Protein AF-A0A4S8LYM1-F1 (afdb_monomer_lite)

Secondary structure (DSSP, 8-state):
----------TTTT--PPPHHHHHHHHHTS-GGGGTGGGTSTTTS-GGGTT-HHHHHHHHHHHHHHHHHHHHHHTTS--SSHHHHHHHHHHHHHHHHHHHHHHHHHHHHHHHS---HHHHHHHHH--EESSTT-S-EE-HHHHHT-TTTS-HHHHT-HHHHHHHHHHHHH---------S-HHHHHHHHHT-HHHHHHHHHHHHHHHHHHHHHHHHS-----GGG---GGG--HHHHHHHHHHHHHHTSSP-GGGHHHHHHHHHHHTTTTS---TTSHHHHHHHHHHHHHHHHHHHHHHS---GGGGGGGTTHHHHHHHHHHIIIIIHHHHHHHHTT--HHHHHHHHHHHIIIIIHHHHHHHHHHTS---

Organism: Dendrothele bispora (strain CBS 962.96) (NCBI:txid1314807)

Foldseek 3Di:
DDDDPPPPPPPDPPLPFDALQVLLVVVVPDDPVCLVVVVVDCSLVPPSCVVPLLSSLLSNLQSLLVNLVVLVVVLPDDDPDPVVNVVSVVVSVSSNVSSQVVNVVSVVVSVVDDDDLVSLLSSAPPWGHNDDVDPDTDTSVVQLLDPSRHDPVVNPDVSVVVSLVCCQQANDPDPCPPDPCPVVSVVVRCLRNNNLVVLVVVLVVLLLVLLVVCLVCPPPDDPDDPPDLVPQDPSNVVNLVSLVLLCPADDDPLNVLSVLLNVLQVVQPPDGDDPVDVSSVSSVVSSVSNVVCVVVVVPDDPNSNVSVCSVPVSSVSVVVCCCVVQVVVVVVCVVVVPDPVVSVVVVVVCCCVSVVVVVVVSVVVPPPPD

Structure (mmCIF, N/CA/C/O backbone):
data_AF-A0A4S8LYM1-F1
#
_entry.id   AF-A0A4S8LYM1-F1
#
loop_
_atom_site.group_PDB
_atom_site.id
_atom_site.type_symbol
_atom_site.label_atom_id
_atom_site.label_alt_id
_atom_site.label_comp_id
_atom_site.label_asym_id
_atom_site.label_entity_id
_atom_site.label_seq_id
_atom_site.pdbx_PDB_ins_code
_atom_site.Cartn_x
_atom_site.Cartn_y
_atom_site.Cartn_z
_atom_site.occupancy
_atom_site.B_iso_or_equiv
_atom_site.auth_seq_id
_atom_site.auth_comp_id
_atom_site.auth_asym_id
_atom_site.auth_atom_id
_atom_site.pdbx_PDB_model_num
ATOM 1 N N . MET A 1 1 ? -49.581 7.035 -21.527 1.00 41.62 1 MET A N 1
ATOM 2 C CA . MET A 1 1 ? -48.191 7.151 -22.010 1.00 41.62 1 MET A CA 1
ATOM 3 C C . MET A 1 1 ? -47.425 7.784 -20.868 1.00 41.62 1 MET A C 1
ATOM 5 O O . MET A 1 1 ? -47.473 8.993 -20.720 1.00 41.62 1 MET A O 1
ATOM 9 N N . GLU A 1 2 ? -46.895 6.949 -19.978 1.00 43.22 2 GLU A N 1
ATOM 10 C CA . GLU A 1 2 ? -46.060 7.376 -18.852 1.00 43.22 2 GLU A CA 1
ATOM 11 C C . GLU A 1 2 ? -44.616 7.437 -19.346 1.00 43.22 2 GLU A C 1
ATOM 13 O O . GLU A 1 2 ? -44.108 6.462 -19.905 1.00 43.22 2 GLU A O 1
ATOM 18 N N . GLU A 1 3 ? -43.988 8.600 -19.205 1.00 48.00 3 GLU A N 1
ATOM 19 C CA . GLU A 1 3 ? -42.564 8.771 -19.469 1.00 48.00 3 GLU A CA 1
ATOM 20 C C . GLU A 1 3 ? -41.764 7.996 -18.411 1.00 48.00 3 GLU A C 1
ATOM 22 O O . GLU A 1 3 ? -42.027 8.149 -17.216 1.00 48.00 3 GLU A O 1
ATOM 27 N N . PRO A 1 4 ? -40.788 7.161 -18.804 1.00 44.03 4 PRO A N 1
ATOM 28 C CA . PRO A 1 4 ? -39.858 6.589 -17.846 1.00 44.03 4 PRO A CA 1
ATOM 29 C C . PRO A 1 4 ? -38.986 7.725 -17.299 1.00 44.03 4 PRO A C 1
ATOM 31 O O . PRO A 1 4 ? -38.117 8.231 -18.008 1.00 44.03 4 PRO A O 1
ATOM 34 N N . SER A 1 5 ? -39.227 8.145 -16.054 1.00 43.69 5 SER A N 1
ATOM 35 C CA . SER A 1 5 ? -38.356 9.111 -15.393 1.00 43.69 5 SER A CA 1
ATOM 36 C C . SER A 1 5 ? -36.964 8.496 -15.245 1.00 43.69 5 SER A C 1
ATOM 38 O O . SER A 1 5 ? -36.773 7.439 -14.642 1.00 43.69 5 SER A O 1
ATOM 40 N N . GLU A 1 6 ? -35.962 9.169 -15.805 1.00 44.88 6 GLU A N 1
ATOM 41 C CA . GLU A 1 6 ? -34.545 8.889 -15.574 1.00 44.88 6 GLU A CA 1
ATOM 42 C C . GLU A 1 6 ? -34.115 9.301 -14.150 1.00 44.88 6 GLU A C 1
ATOM 44 O O . GLU A 1 6 ? -32.998 9.771 -13.939 1.00 44.88 6 GLU A O 1
ATOM 49 N N . GLU A 1 7 ? -34.952 9.061 -13.133 1.00 41.59 7 GLU A N 1
ATOM 50 C CA . GLU A 1 7 ? -34.505 8.952 -11.741 1.00 41.59 7 GLU A CA 1
ATOM 51 C C . GLU A 1 7 ? -33.795 7.605 -11.581 1.00 41.59 7 GLU A C 1
ATOM 53 O O . GLU A 1 7 ? -34.234 6.645 -10.949 1.00 41.59 7 GLU A O 1
ATOM 58 N N . THR A 1 8 ? -32.662 7.536 -12.270 1.00 40.97 8 THR A N 1
ATOM 59 C CA . THR A 1 8 ? -31.684 6.471 -12.193 1.00 40.97 8 THR A CA 1
ATOM 60 C C . THR A 1 8 ? -31.311 6.298 -10.730 1.00 40.97 8 THR A C 1
ATOM 62 O O . THR A 1 8 ? -30.873 7.245 -10.081 1.00 40.97 8 THR A O 1
ATOM 65 N N . ALA A 1 9 ? -31.491 5.078 -10.230 1.00 39.09 9 ALA A N 1
ATOM 66 C CA . ALA A 1 9 ? -31.222 4.653 -8.869 1.00 39.09 9 ALA A CA 1
ATOM 67 C C . ALA A 1 9 ? -29.795 5.009 -8.401 1.00 39.09 9 ALA A C 1
ATOM 69 O O . ALA A 1 9 ? -28.886 4.180 -8.427 1.00 39.09 9 ALA A O 1
ATOM 70 N N . LEU A 1 10 ? -29.608 6.231 -7.904 1.00 38.34 10 LEU A N 1
ATOM 71 C CA . LEU A 1 10 ? -28.528 6.604 -6.994 1.00 38.34 10 LEU A CA 1
ATOM 72 C C . LEU A 1 10 ? -28.898 6.090 -5.598 1.00 38.34 10 LEU A C 1
ATOM 74 O O . LEU A 1 10 ? -29.109 6.845 -4.652 1.00 38.34 10 LEU A O 1
ATOM 78 N N . LEU A 1 11 ? -29.035 4.770 -5.479 1.00 36.56 11 LEU A N 1
ATOM 79 C CA . LEU A 1 11 ? -29.161 4.116 -4.187 1.00 36.56 11 LEU A CA 1
ATOM 80 C C . LEU A 1 11 ? -27.853 4.344 -3.401 1.00 36.56 11 LEU A C 1
ATOM 82 O O . LEU A 1 11 ? -26.780 3.926 -3.830 1.00 36.56 11 LEU A O 1
ATOM 86 N N . ALA A 1 12 ? -27.996 4.985 -2.235 1.00 47.03 12 ALA A N 1
ATOM 87 C CA . ALA A 1 12 ? -27.088 4.982 -1.079 1.00 47.03 12 ALA A CA 1
ATOM 88 C C . ALA A 1 12 ? -25.867 5.935 -1.027 1.00 47.03 12 ALA A C 1
ATOM 90 O O . ALA A 1 12 ? -24.994 5.732 -0.187 1.00 47.03 12 ALA A O 1
ATOM 91 N N . SER A 1 13 ? -25.790 7.016 -1.815 1.00 48.59 13 SER A N 1
ATOM 92 C CA . SER A 1 13 ? -24.639 7.950 -1.748 1.00 48.59 13 SER A CA 1
ATOM 93 C C . SER A 1 13 ? -24.693 9.025 -0.648 1.00 48.59 13 SER A C 1
ATOM 95 O O . SER A 1 13 ? -23.724 9.764 -0.500 1.00 48.59 13 SER A O 1
ATOM 97 N N . ASN A 1 14 ? -25.778 9.121 0.129 1.00 55.56 14 ASN A N 1
ATOM 98 C CA . ASN A 1 14 ? -25.956 10.164 1.155 1.00 55.56 14 ASN A CA 1
ATOM 99 C C . ASN A 1 14 ? -26.053 9.631 2.593 1.00 55.56 14 ASN A C 1
ATOM 101 O O . ASN A 1 14 ? -26.500 10.355 3.479 1.00 55.56 14 ASN A O 1
ATOM 105 N N . ILE A 1 15 ? -25.630 8.391 2.862 1.00 65.19 15 ILE A N 1
ATOM 106 C CA . ILE A 1 15 ? -25.410 7.989 4.257 1.00 65.19 15 ILE A CA 1
ATOM 107 C C . ILE A 1 15 ? -24.131 8.700 4.699 1.00 65.19 15 ILE A C 1
ATOM 109 O O . ILE A 1 15 ? -23.034 8.336 4.267 1.00 65.19 15 ILE A O 1
ATOM 113 N N . SER A 1 16 ? -24.280 9.757 5.502 1.00 78.75 16 SER A N 1
ATOM 114 C CA . SER A 1 16 ? -23.170 10.443 6.161 1.00 78.75 16 SER A CA 1
ATOM 115 C C . SER A 1 16 ? -22.399 9.412 6.973 1.00 78.75 16 SER A C 1
ATOM 117 O O . SER A 1 16 ? -22.824 9.006 8.051 1.00 78.75 16 SER A O 1
ATOM 119 N N . SER A 1 17 ? -21.304 8.911 6.404 1.00 81.69 17 SER A N 1
ATOM 120 C CA . SER A 1 17 ? -20.483 7.915 7.078 1.00 81.69 17 SER A CA 1
ATOM 121 C C . SER A 1 17 ? -19.861 8.571 8.311 1.00 81.69 17 SER A C 1
ATOM 123 O O . SER A 1 17 ? -19.277 9.648 8.164 1.00 81.69 17 SER A O 1
ATOM 125 N N . PRO A 1 18 ? -19.975 7.955 9.498 1.00 91.19 18 PRO A N 1
ATOM 126 C CA . PRO A 1 18 ? -19.446 8.529 10.725 1.00 91.19 18 PRO A CA 1
ATOM 127 C C . PRO A 1 18 ? -17.929 8.717 10.616 1.00 91.19 18 PRO A C 1
ATOM 129 O O . PRO A 1 18 ? -17.226 7.901 10.008 1.00 91.19 18 PRO A O 1
ATOM 132 N N . THR A 1 19 ? -17.415 9.805 11.188 1.00 94.06 19 THR A N 1
ATOM 133 C CA . THR A 1 19 ? -15.984 10.115 11.151 1.00 94.06 19 THR A CA 1
ATOM 134 C C . THR A 1 19 ? -15.213 9.342 12.206 1.00 94.06 19 THR A C 1
ATOM 136 O O . THR A 1 19 ? -15.668 9.140 13.332 1.00 94.06 19 THR A O 1
ATOM 139 N N . ILE A 1 20 ? -14.019 8.880 11.833 1.00 95.19 20 ILE A N 1
ATOM 140 C CA . ILE A 1 20 ? -13.164 8.092 12.729 1.00 95.19 20 ILE A CA 1
ATOM 141 C C . ILE A 1 20 ? -12.590 8.984 13.837 1.00 95.19 20 ILE A C 1
ATOM 143 O O . ILE A 1 20 ? -12.515 8.559 14.986 1.00 95.19 20 ILE A O 1
ATOM 147 N N . SER A 1 21 ? -12.190 10.222 13.519 1.00 95.19 21 SER A N 1
ATOM 148 C CA . SER A 1 21 ? -11.543 11.126 14.479 1.00 95.19 21 SER A CA 1
ATOM 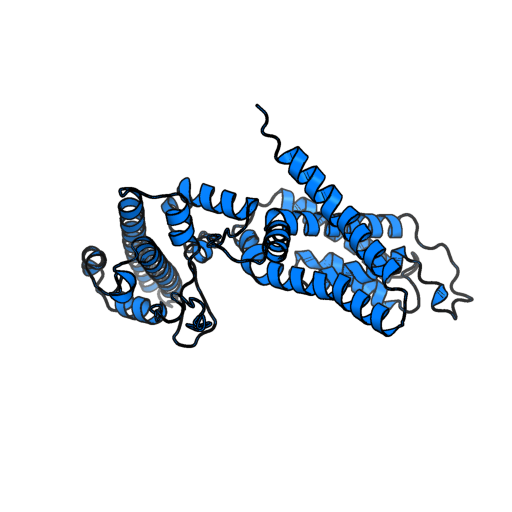149 C C . SER A 1 21 ? -12.425 11.432 15.690 1.00 95.19 21 SER A C 1
ATOM 151 O O . SER A 1 21 ? -11.933 11.374 16.816 1.00 95.19 21 SER A O 1
ATOM 153 N N . SER A 1 22 ? -13.720 11.682 15.474 1.00 94.75 22 SER A N 1
ATOM 154 C CA . SER A 1 22 ? -14.692 11.938 16.542 1.00 94.75 22 SER A CA 1
ATOM 155 C C . SER A 1 22 ? -14.794 10.750 17.506 1.00 94.75 22 SER A C 1
ATOM 157 O O . SER A 1 22 ? -14.604 10.914 18.712 1.00 94.75 22 SER A O 1
ATOM 159 N N . ALA A 1 23 ? -14.965 9.532 16.980 1.00 95.25 23 ALA A N 1
ATOM 160 C CA . ALA A 1 23 ? -15.037 8.322 17.800 1.00 95.25 23 ALA A CA 1
ATOM 161 C C . ALA A 1 23 ? -13.726 8.040 18.553 1.00 95.25 23 ALA A C 1
ATOM 163 O O . ALA A 1 23 ? -13.747 7.687 19.728 1.00 95.25 23 ALA A O 1
ATOM 164 N N . VAL A 1 24 ? -12.569 8.258 17.921 1.00 95.94 24 VAL A N 1
ATOM 165 C CA . VAL A 1 24 ? -11.256 8.086 18.569 1.00 95.94 24 VAL A CA 1
ATOM 166 C C . VAL A 1 24 ? -11.053 9.079 19.713 1.00 95.94 24 VAL A C 1
ATOM 168 O O . VAL A 1 24 ? -10.456 8.723 20.729 1.00 95.94 24 VAL A O 1
ATOM 171 N N . VAL A 1 25 ? -11.529 10.319 19.569 1.00 95.44 25 VAL A N 1
ATOM 172 C CA . VAL A 1 25 ? -11.489 11.317 20.648 1.00 95.44 25 VAL A CA 1
ATOM 173 C C . VAL A 1 25 ? -12.406 10.899 21.795 1.00 95.44 25 VAL A C 1
ATOM 175 O O . VAL A 1 25 ? -11.973 10.950 22.940 1.00 95.44 25 VAL A O 1
ATOM 178 N N . GLN A 1 26 ? -13.617 10.419 21.504 1.00 94.81 26 GLN A N 1
ATOM 179 C CA . GLN A 1 26 ? -14.545 9.935 22.531 1.00 94.81 26 GLN A CA 1
ATOM 180 C C . GLN A 1 26 ? -13.975 8.729 23.292 1.00 94.81 26 GLN A C 1
ATOM 182 O O . GLN A 1 26 ? -13.969 8.732 24.520 1.00 94.81 26 GLN A O 1
ATOM 187 N N . ILE A 1 27 ? -13.396 7.746 22.594 1.00 94.56 27 ILE A N 1
ATOM 188 C CA . ILE A 1 27 ? -12.747 6.589 23.236 1.00 94.56 27 ILE A CA 1
ATOM 189 C C . ILE A 1 27 ? -11.563 7.023 24.103 1.00 94.56 27 ILE A C 1
ATOM 191 O O . ILE A 1 27 ? -11.368 6.481 25.184 1.00 94.56 27 ILE A O 1
ATOM 195 N N . ALA A 1 28 ? -10.799 8.031 23.676 1.00 94.19 28 ALA A N 1
ATOM 196 C CA . ALA A 1 28 ? -9.684 8.551 24.465 1.00 94.19 28 ALA A CA 1
ATOM 197 C C . ALA A 1 28 ? -10.113 9.214 25.787 1.00 94.19 28 ALA A C 1
ATOM 199 O O . ALA A 1 28 ? -9.265 9.399 26.656 1.00 94.19 28 ALA A O 1
ATOM 200 N N . THR A 1 29 ? -11.390 9.583 25.939 1.00 94.06 29 THR A N 1
ATOM 201 C CA . THR A 1 29 ? -11.928 10.132 27.197 1.00 94.06 29 THR A CA 1
ATOM 202 C C . THR A 1 29 ? -12.464 9.071 28.154 1.00 94.06 29 THR A C 1
ATOM 204 O O . THR A 1 29 ? -12.758 9.397 29.301 1.00 94.06 29 THR A O 1
ATOM 207 N N . LEU A 1 30 ? -12.589 7.816 27.711 1.00 92.69 30 LEU A N 1
ATOM 208 C CA . LEU A 1 30 ? -13.090 6.728 28.545 1.00 92.69 30 LEU A CA 1
ATOM 209 C C . LEU A 1 30 ? -11.998 6.196 29.477 1.00 92.69 30 LEU A C 1
ATOM 211 O O . LEU A 1 30 ? -10.837 6.050 29.089 1.00 92.69 30 LEU A O 1
ATOM 215 N N . GLU A 1 31 ? -12.392 5.872 30.707 1.00 89.69 31 GLU A N 1
ATOM 216 C CA . GLU A 1 31 ? -11.526 5.180 31.659 1.00 89.69 31 GLU A CA 1
ATOM 217 C C . GLU A 1 31 ? -11.254 3.738 31.205 1.00 89.69 31 GLU A C 1
ATOM 219 O O . GLU A 1 31 ? -12.061 3.123 30.505 1.00 89.69 31 GLU A O 1
ATOM 224 N N . LEU A 1 32 ? -10.106 3.186 31.612 1.00 84.94 32 LEU A N 1
ATOM 225 C CA . LEU A 1 32 ? -9.671 1.834 31.232 1.00 84.94 32 LEU A CA 1
ATOM 226 C C . LEU A 1 32 ? -10.709 0.756 31.574 1.00 84.94 32 LEU A C 1
ATOM 228 O O . LEU A 1 32 ? -10.893 -0.178 30.795 1.00 84.94 32 LEU A O 1
ATOM 232 N N . ASP A 1 33 ? -11.409 0.917 32.694 1.00 87.31 33 ASP A N 1
ATOM 233 C CA . ASP A 1 33 ? -12.402 -0.046 33.176 1.00 87.31 33 ASP A CA 1
ATOM 234 C C . ASP A 1 33 ? -13.688 -0.026 32.327 1.00 87.31 33 ASP A C 1
ATOM 236 O O . ASP A 1 33 ? -14.409 -1.018 32.253 1.00 87.31 33 ASP A O 1
ATOM 240 N N . ALA A 1 34 ? -13.942 1.064 31.592 1.00 87.75 34 ALA A N 1
ATOM 241 C CA . ALA A 1 34 ? -15.097 1.197 30.705 1.00 87.75 34 ALA A CA 1
ATOM 242 C C . ALA A 1 34 ? -14.899 0.520 29.331 1.00 87.75 34 ALA A C 1
ATOM 244 O O . ALA A 1 34 ? -15.828 0.479 28.518 1.00 87.75 34 ALA A O 1
ATOM 245 N N . PHE A 1 35 ? -13.714 -0.035 29.036 1.00 85.62 35 PHE A N 1
ATOM 246 C CA . PHE A 1 35 ? -13.466 -0.718 27.756 1.00 85.62 35 PHE A CA 1
ATOM 247 C C . PHE A 1 35 ? -14.310 -1.984 27.581 1.00 85.62 35 PHE A C 1
ATOM 249 O O . PHE A 1 35 ? -14.678 -2.329 26.454 1.00 85.62 35 PHE A O 1
ATOM 256 N N . ASP A 1 36 ? -14.682 -2.649 28.674 1.00 82.88 36 ASP A N 1
ATOM 257 C CA . ASP A 1 36 ? -15.553 -3.821 28.603 1.00 82.88 36 ASP A CA 1
ATOM 258 C C . ASP A 1 36 ? -16.971 -3.448 28.146 1.00 82.88 36 ASP A C 1
ATOM 260 O O . ASP A 1 36 ? -17.562 -4.172 27.331 1.00 82.88 36 ASP A O 1
ATOM 264 N N . GLU A 1 37 ? -17.460 -2.279 28.573 1.00 87.94 37 GLU A N 1
ATOM 265 C CA . GLU A 1 37 ? -18.760 -1.698 28.209 1.00 87.94 37 GLU A CA 1
ATOM 266 C C . GLU A 1 37 ? -18.773 -1.070 26.808 1.00 87.94 37 GLU A C 1
ATOM 268 O O . GLU A 1 37 ? -19.835 -0.852 26.222 1.00 87.94 37 GLU A O 1
ATOM 273 N N . LEU A 1 38 ? -17.599 -0.849 26.212 1.00 86.06 38 LEU A N 1
ATOM 274 C CA . LEU A 1 38 ? -17.435 -0.210 24.906 1.00 86.06 38 LEU A CA 1
ATOM 275 C C . LEU A 1 38 ? -18.146 -0.954 23.762 1.00 86.06 38 LEU A C 1
ATOM 277 O O . LEU A 1 38 ? -18.443 -0.378 22.722 1.00 86.06 38 LEU A O 1
ATOM 281 N N . HIS A 1 39 ? -18.430 -2.247 23.923 1.00 80.62 39 HIS A N 1
ATOM 282 C CA . HIS A 1 39 ? -19.198 -3.009 22.929 1.00 80.62 39 HIS A CA 1
ATOM 283 C C . HIS A 1 39 ? -20.694 -2.713 22.944 1.00 80.62 39 HIS A C 1
ATOM 285 O O . HIS A 1 39 ? -21.371 -2.955 21.942 1.00 80.62 39 HIS A O 1
ATOM 291 N N . SER A 1 40 ? -21.191 -2.206 24.067 1.00 83.25 40 SER A N 1
ATOM 292 C CA . SER A 1 40 ? -22.573 -1.776 24.241 1.00 83.25 40 SER A CA 1
ATOM 293 C C . SER A 1 40 ? -22.740 -0.280 23.985 1.00 83.25 40 SER A C 1
ATOM 295 O O . SER A 1 40 ? -23.873 0.177 23.892 1.00 83.25 40 SER A O 1
ATOM 297 N N . SER A 1 41 ? -21.644 0.479 23.868 1.00 85.06 41 SER A N 1
ATOM 298 C CA . SER A 1 41 ? -21.712 1.921 23.662 1.00 85.06 41 SER A CA 1
ATOM 299 C C . SER A 1 41 ? -22.019 2.285 22.207 1.00 85.06 41 SER A C 1
ATOM 301 O O . SER A 1 41 ? -21.510 1.686 21.252 1.00 85.06 41 SER A O 1
ATOM 303 N N . ASP A 1 42 ? -22.816 3.340 22.043 1.00 87.88 42 ASP A N 1
ATOM 304 C CA . ASP A 1 42 ? -23.185 3.897 20.736 1.00 87.88 42 ASP A CA 1
ATOM 305 C C . ASP A 1 42 ? -21.971 4.453 19.964 1.00 87.88 42 ASP A C 1
ATOM 307 O O . ASP A 1 42 ? -22.031 4.635 18.750 1.00 87.88 42 ASP A O 1
ATOM 311 N N . ILE A 1 43 ? -20.834 4.656 20.644 1.00 88.38 43 ILE A N 1
ATOM 312 C CA . ILE A 1 43 ? -19.582 5.169 20.063 1.00 88.38 43 ILE A CA 1
ATOM 313 C C . ILE A 1 43 ? -19.045 4.213 18.989 1.00 88.38 43 ILE A C 1
ATOM 315 O O . ILE A 1 43 ? -18.601 4.637 17.923 1.00 88.38 43 ILE A O 1
ATOM 319 N N . ILE A 1 44 ? -19.077 2.906 19.265 1.00 90.19 44 ILE A N 1
ATOM 320 C CA . ILE A 1 44 ? -18.592 1.870 18.341 1.00 90.19 44 ILE A CA 1
ATOM 321 C C . ILE A 1 44 ? -19.691 1.410 17.376 1.00 90.19 44 ILE A C 1
ATOM 323 O O . ILE A 1 44 ? -19.395 0.864 16.305 1.00 90.19 44 ILE A O 1
ATOM 327 N N . ARG A 1 45 ? -20.956 1.631 17.748 1.00 90.44 45 ARG A N 1
ATOM 328 C CA . ARG A 1 45 ? -22.153 1.192 17.028 1.00 90.44 45 ARG A CA 1
ATOM 329 C C . ARG A 1 45 ? -23.004 2.396 16.617 1.00 90.44 45 ARG A C 1
ATOM 331 O O . ARG A 1 45 ? -24.115 2.542 17.120 1.00 90.44 45 ARG A O 1
ATOM 338 N N . PRO A 1 46 ? -22.507 3.221 15.682 1.00 91.44 46 PRO A N 1
ATOM 339 C CA . PRO A 1 46 ? -23.217 4.412 15.250 1.00 91.44 46 PRO A CA 1
ATOM 340 C C . PRO A 1 46 ? -24.614 4.035 14.730 1.00 91.44 46 PRO A C 1
ATOM 342 O O . PRO A 1 46 ? -24.745 3.041 13.995 1.00 91.44 46 PRO A O 1
ATOM 345 N N . PRO A 1 47 ? -25.663 4.789 15.109 1.00 90.00 47 PRO A N 1
ATOM 346 C CA . PRO A 1 47 ? -27.042 4.444 14.790 1.00 90.00 47 PRO A CA 1
ATOM 347 C C . PRO A 1 47 ? -27.298 4.368 13.280 1.00 90.00 47 PRO A C 1
ATOM 349 O O . PRO A 1 47 ? -28.127 3.581 12.821 1.00 90.00 47 PRO A O 1
ATOM 352 N N . GLU A 1 48 ? -26.527 5.113 12.487 1.00 89.44 48 GLU A N 1
ATOM 353 C CA . GLU A 1 48 ? -26.597 5.127 11.027 1.00 89.44 48 GLU A CA 1
ATOM 354 C C . GLU A 1 48 ? -26.226 3.773 10.398 1.00 89.44 48 GLU A C 1
ATOM 356 O O . GLU A 1 48 ? -26.663 3.465 9.288 1.00 89.44 48 GLU A O 1
ATOM 361 N N . LEU A 1 49 ? -25.436 2.946 11.096 1.00 90.00 49 LEU A N 1
ATOM 362 C CA . LEU A 1 49 ? -24.950 1.652 10.604 1.00 90.00 49 LEU A CA 1
ATOM 363 C C . LEU A 1 49 ? -25.691 0.448 11.204 1.00 90.00 49 LEU A C 1
ATOM 365 O O . LEU A 1 49 ? -25.334 -0.687 10.886 1.00 90.00 49 LEU A O 1
ATOM 369 N N . ILE A 1 50 ? -26.731 0.654 12.024 1.00 89.06 50 ILE A N 1
ATOM 370 C CA . ILE A 1 50 ? -27.455 -0.431 12.723 1.00 89.06 50 ILE A CA 1
ATOM 371 C C . ILE A 1 50 ? -27.969 -1.505 11.752 1.00 89.06 50 ILE A C 1
ATOM 373 O O . ILE A 1 50 ? -27.900 -2.698 12.044 1.00 89.06 50 ILE A O 1
ATOM 377 N N . ASN A 1 51 ? -28.433 -1.100 10.569 1.00 91.12 51 ASN A N 1
ATOM 378 C CA . ASN A 1 51 ? -28.991 -2.025 9.578 1.00 91.12 51 ASN A CA 1
ATOM 379 C C . ASN A 1 51 ? -27.920 -2.832 8.821 1.00 91.12 51 ASN A C 1
ATOM 381 O O . ASN A 1 51 ? -28.246 -3.784 8.113 1.00 91.12 51 ASN A O 1
ATOM 385 N N . HIS A 1 52 ? -26.641 -2.473 8.960 1.00 91.31 52 HIS A N 1
ATOM 386 C CA . HIS A 1 52 ? -25.537 -3.048 8.200 1.00 91.31 52 HIS A CA 1
ATOM 387 C C . HIS A 1 52 ? -24.460 -3.608 9.131 1.00 91.31 52 HIS A C 1
ATOM 389 O O . HIS A 1 52 ? -23.421 -2.988 9.355 1.00 91.31 52 HIS A O 1
ATOM 395 N N . ARG A 1 53 ? -24.678 -4.841 9.609 1.00 94.62 53 ARG A N 1
ATOM 396 C CA . ARG A 1 53 ? -23.748 -5.579 10.486 1.00 94.62 53 ARG A CA 1
ATOM 397 C C . ARG A 1 53 ? -22.291 -5.536 10.003 1.00 94.62 53 ARG A C 1
ATOM 399 O O . ARG A 1 53 ? -21.388 -5.351 10.809 1.00 94.62 53 ARG A O 1
ATOM 406 N N . THR A 1 54 ? -22.049 -5.688 8.700 1.00 95.06 54 THR A N 1
ATOM 407 C CA . THR A 1 54 ? -20.697 -5.652 8.112 1.00 95.06 54 THR A CA 1
ATOM 408 C C . THR A 1 54 ? -20.053 -4.276 8.217 1.00 95.06 54 THR A C 1
ATOM 410 O O . THR A 1 54 ? -18.915 -4.175 8.660 1.00 95.06 54 THR A O 1
ATOM 413 N N . LEU A 1 55 ? -20.779 -3.209 7.870 1.00 94.06 55 LEU A N 1
ATOM 414 C CA . LEU A 1 55 ? -20.283 -1.835 7.975 1.00 94.06 55 LEU A CA 1
ATOM 415 C C . LEU A 1 55 ? -20.033 -1.439 9.428 1.00 94.06 55 LEU A C 1
ATOM 417 O O . LEU A 1 55 ? -19.032 -0.789 9.713 1.00 94.06 55 LEU A O 1
ATOM 421 N N . GLN A 1 56 ? -20.906 -1.871 10.339 1.00 95.12 56 GLN A N 1
ATOM 422 C CA . GLN A 1 56 ? -20.735 -1.656 11.769 1.00 95.12 56 GLN A CA 1
ATOM 423 C C . GLN A 1 56 ? -19.428 -2.287 12.259 1.00 95.12 56 GLN A C 1
ATOM 425 O O . GLN A 1 56 ? -18.595 -1.584 12.815 1.00 95.12 56 GLN A O 1
ATOM 430 N N . VAL A 1 57 ? -19.197 -3.574 11.976 1.00 96.31 57 VAL A N 1
ATOM 431 C CA . VAL A 1 57 ? -17.954 -4.268 12.360 1.00 96.31 57 VAL A CA 1
ATOM 432 C C . VAL A 1 57 ? -16.727 -3.621 11.714 1.00 96.31 57 VAL A C 1
ATOM 434 O O . VAL A 1 57 ? -15.718 -3.421 12.388 1.00 96.31 57 VAL A O 1
ATOM 437 N N . ALA A 1 58 ? -16.808 -3.253 10.434 1.00 95.94 58 ALA A N 1
ATOM 438 C CA . ALA A 1 58 ? -15.731 -2.563 9.726 1.00 95.94 58 ALA A CA 1
ATOM 439 C C . ALA A 1 58 ? -15.354 -1.246 10.421 1.00 95.94 58 ALA A C 1
ATOM 441 O O . ALA A 1 58 ? -14.181 -1.005 10.708 1.00 95.94 58 ALA A O 1
ATOM 442 N N . TYR A 1 59 ? -16.358 -0.428 10.744 1.00 96.25 59 TYR A N 1
ATOM 443 C CA . TYR A 1 59 ? -16.182 0.837 11.446 1.00 96.25 59 TYR A CA 1
ATOM 444 C C . TYR A 1 59 ? -15.581 0.618 12.836 1.00 96.25 59 TYR A C 1
ATOM 446 O O . TYR A 1 59 ? -14.567 1.231 13.168 1.00 96.25 59 TYR A O 1
ATOM 454 N N . SER A 1 60 ? -16.138 -0.318 13.613 1.00 96.06 60 SER A N 1
ATOM 455 C CA . SER A 1 60 ? -15.634 -0.683 14.939 1.00 96.06 60 SER A CA 1
ATOM 456 C C . SER A 1 60 ? -14.152 -1.066 14.902 1.00 96.06 60 SER A C 1
ATOM 458 O O . SER A 1 60 ? -13.362 -0.569 15.704 1.00 96.06 60 SER A O 1
ATOM 460 N N . LEU A 1 61 ? -13.750 -1.911 13.947 1.00 96.88 61 LEU A N 1
ATOM 461 C CA . LEU A 1 61 ? -12.359 -2.338 13.791 1.00 96.88 61 LEU A CA 1
ATOM 462 C C . LEU A 1 61 ? -11.443 -1.179 13.396 1.00 96.88 61 LEU A C 1
ATOM 464 O O . LEU A 1 61 ? -10.366 -1.044 13.971 1.00 96.88 61 LEU A O 1
ATOM 468 N N . VAL A 1 62 ? -11.855 -0.325 12.453 1.00 96.62 62 VAL A N 1
ATOM 469 C CA . VAL A 1 62 ? -11.068 0.852 12.048 1.00 96.62 62 VAL A CA 1
ATOM 470 C C . VAL A 1 62 ? -10.868 1.810 13.220 1.00 96.62 62 VAL A C 1
ATOM 472 O O . VAL A 1 62 ? -9.747 2.266 13.451 1.00 96.62 62 VAL A O 1
ATOM 475 N N . VAL A 1 63 ? -11.921 2.086 13.990 1.00 96.75 63 VAL A N 1
ATOM 476 C CA . VAL A 1 63 ? -11.851 2.952 15.171 1.00 96.75 63 VAL A CA 1
ATOM 477 C C . VAL A 1 63 ? -10.907 2.355 16.220 1.00 96.75 63 VAL A C 1
ATOM 479 O O . VAL A 1 63 ? -9.967 3.034 16.634 1.00 96.75 63 VAL A O 1
ATOM 482 N N . LEU A 1 64 ? -11.062 1.076 16.579 1.00 96.31 64 LEU A N 1
ATOM 483 C CA . LEU A 1 64 ? -10.194 0.406 17.558 1.00 96.31 64 LEU A CA 1
ATOM 484 C C . LEU A 1 64 ? -8.724 0.347 17.105 1.00 96.31 64 LEU A C 1
ATOM 486 O O . LEU A 1 64 ? -7.826 0.658 17.887 1.00 96.31 64 LEU A O 1
ATOM 490 N N . LEU A 1 65 ? -8.459 0.010 15.839 1.00 96.62 65 LEU A N 1
ATOM 491 C CA . LEU A 1 65 ? -7.101 -0.032 15.279 1.00 96.62 65 LEU A CA 1
ATOM 492 C C . LEU A 1 65 ? -6.465 1.362 15.208 1.00 96.62 65 LEU A C 1
ATOM 494 O O . LEU A 1 65 ? -5.276 1.521 15.496 1.00 96.62 65 LEU A O 1
ATOM 498 N N . SER A 1 66 ? -7.248 2.388 14.872 1.00 95.88 66 SER A N 1
ATOM 499 C CA . SER A 1 66 ? -6.768 3.771 14.861 1.00 95.88 66 SER A CA 1
ATOM 500 C C . SER A 1 66 ? -6.454 4.284 16.268 1.00 95.88 66 SER A C 1
ATOM 502 O O . SER A 1 66 ? -5.409 4.911 16.464 1.00 95.88 66 SER A O 1
ATOM 504 N N . PHE A 1 67 ? -7.287 3.946 17.259 1.00 96.19 67 PHE A N 1
ATOM 505 C CA . PHE A 1 67 ? -7.037 4.252 18.664 1.00 96.19 67 PHE A CA 1
ATOM 506 C C . PHE A 1 67 ? -5.778 3.535 19.161 1.00 96.19 67 PHE A C 1
ATOM 508 O O . PHE A 1 67 ? -4.879 4.187 19.683 1.00 96.19 67 PHE A O 1
ATOM 515 N N . ARG A 1 68 ? -5.618 2.239 18.863 1.00 95.69 68 ARG A N 1
ATOM 516 C CA . ARG A 1 68 ? -4.392 1.477 19.158 1.00 95.69 68 ARG A CA 1
ATOM 517 C C . ARG A 1 68 ? -3.139 2.128 18.573 1.00 95.69 68 ARG A C 1
ATOM 519 O O . ARG A 1 68 ? -2.127 2.278 19.263 1.00 95.69 68 ARG A O 1
ATOM 526 N N . ALA A 1 69 ? -3.190 2.521 17.299 1.00 95.12 69 ALA A N 1
ATOM 527 C CA . ALA A 1 69 ? -2.076 3.182 16.625 1.00 95.12 69 ALA A CA 1
ATOM 528 C C . ALA A 1 69 ? -1.733 4.536 17.271 1.00 95.12 69 ALA A C 1
ATOM 530 O O . ALA A 1 69 ? -0.555 4.896 17.333 1.00 95.12 69 ALA A O 1
ATOM 531 N N . LYS A 1 70 ? -2.739 5.268 17.769 1.00 94.94 70 LYS A N 1
ATOM 532 C CA . LYS A 1 70 ? -2.565 6.513 18.526 1.00 94.94 70 LYS A CA 1
ATOM 533 C C . LYS A 1 70 ? -1.944 6.253 19.904 1.00 94.94 70 LYS A C 1
ATOM 535 O O . LYS A 1 70 ? -0.876 6.794 20.169 1.00 94.94 70 LYS A O 1
ATOM 540 N N . SER A 1 71 ? -2.507 5.351 20.712 1.00 94.12 71 SER A N 1
ATOM 541 C CA . SER A 1 71 ? -1.998 5.015 22.054 1.00 94.12 71 SER A CA 1
ATOM 542 C C . SER A 1 71 ? -0.536 4.564 22.031 1.00 94.12 71 SER A C 1
ATOM 544 O O . SER A 1 71 ? 0.246 4.914 22.912 1.00 94.12 71 SER A O 1
ATOM 546 N N . ARG A 1 72 ? -0.123 3.836 20.985 1.00 92.81 72 ARG A N 1
ATOM 547 C CA . ARG A 1 72 ? 1.278 3.432 20.812 1.00 92.81 72 ARG A CA 1
ATOM 548 C C . ARG A 1 72 ? 2.211 4.615 20.537 1.00 92.81 72 ARG A C 1
ATOM 550 O O . ARG A 1 72 ? 3.342 4.609 21.014 1.00 92.81 72 ARG A O 1
ATOM 557 N N . LYS A 1 73 ? 1.767 5.602 19.753 1.00 92.44 73 LYS A N 1
ATOM 558 C CA . LYS A 1 73 ? 2.544 6.825 19.493 1.00 92.44 73 LYS A CA 1
ATOM 559 C C . LYS A 1 73 ? 2.649 7.684 20.747 1.00 92.44 73 LYS A C 1
ATOM 561 O O . LYS A 1 73 ? 3.727 8.196 21.027 1.00 92.44 73 LYS A O 1
ATOM 566 N N . ASP A 1 74 ? 1.567 7.778 21.512 1.00 90.94 74 ASP A N 1
ATOM 567 C CA . ASP A 1 74 ? 1.535 8.544 22.757 1.00 90.94 74 ASP A CA 1
ATOM 568 C C . ASP A 1 74 ? 2.459 7.923 23.820 1.00 90.94 74 ASP A C 1
ATOM 570 O O . ASP A 1 74 ? 3.206 8.639 24.482 1.00 90.94 74 ASP A O 1
ATOM 574 N N . GLY A 1 75 ? 2.535 6.589 23.894 1.00 87.50 75 GLY A N 1
ATOM 575 C CA . GLY A 1 75 ? 3.493 5.888 24.760 1.00 87.50 75 GLY A CA 1
ATOM 576 C C . GLY A 1 75 ? 4.971 6.059 24.366 1.00 87.50 75 GLY A C 1
ATOM 577 O O . GLY A 1 75 ? 5.852 5.803 25.182 1.00 87.50 75 GLY A O 1
ATOM 578 N N . MET A 1 76 ? 5.268 6.500 23.137 1.00 86.81 76 MET A N 1
ATOM 579 C CA . MET A 1 76 ? 6.637 6.764 22.665 1.00 86.81 76 MET A CA 1
ATOM 580 C C . MET A 1 76 ? 7.125 8.190 22.958 1.00 86.81 76 MET A C 1
ATOM 582 O O . MET A 1 76 ? 8.246 8.532 22.572 1.00 86.81 76 MET A O 1
ATOM 586 N N . GLN A 1 77 ? 6.317 9.032 23.608 1.00 89.12 77 GLN A N 1
ATOM 587 C CA . GLN A 1 77 ? 6.734 10.389 23.950 1.00 89.12 77 GLN A CA 1
ATOM 588 C C . GLN A 1 77 ? 7.998 10.380 24.830 1.00 89.12 77 GLN A C 1
ATOM 590 O O . GLN A 1 77 ? 8.205 9.510 25.677 1.00 89.12 77 GLN A O 1
ATOM 595 N N . SER A 1 78 ? 8.894 11.336 24.574 1.00 84.12 78 SER A N 1
ATOM 596 C CA . SER A 1 78 ? 10.190 11.416 25.248 1.00 84.12 78 SER A CA 1
ATOM 597 C C . SER A 1 78 ? 10.016 11.952 26.666 1.00 84.12 78 SER A C 1
ATOM 599 O O . SER A 1 78 ? 9.870 13.156 26.862 1.00 84.12 78 SER A O 1
ATOM 601 N N . PHE A 1 79 ? 10.075 11.066 27.657 1.00 91.44 79 PHE A N 1
ATOM 602 C CA . PHE A 1 79 ? 10.139 11.449 29.066 1.00 91.44 79 PHE A CA 1
ATOM 603 C C . PHE A 1 79 ? 11.597 11.627 29.504 1.00 91.44 79 PHE A C 1
ATOM 605 O O . PHE A 1 79 ? 12.440 10.767 29.244 1.00 91.44 79 PHE A O 1
ATOM 612 N N . ASN A 1 80 ? 11.887 12.725 30.209 1.00 93.88 80 ASN A N 1
ATOM 613 C CA . ASN A 1 80 ? 13.221 12.989 30.768 1.00 93.88 80 ASN A CA 1
ATOM 614 C C . ASN A 1 80 ? 13.576 12.028 31.915 1.00 93.88 80 ASN A C 1
ATOM 616 O O . ASN A 1 80 ? 14.751 11.791 32.185 1.00 93.88 80 ASN A O 1
ATOM 620 N N . ASN A 1 81 ? 12.568 11.477 32.592 1.00 96.19 81 ASN A N 1
ATOM 621 C CA . ASN A 1 81 ? 12.735 10.570 33.718 1.00 96.19 81 ASN A CA 1
ATOM 622 C C . ASN A 1 81 ? 12.527 9.108 33.272 1.00 96.19 81 ASN A C 1
ATOM 624 O O . ASN A 1 81 ? 11.445 8.775 32.773 1.00 96.19 81 ASN A O 1
ATOM 628 N N . PRO A 1 82 ? 13.512 8.212 33.482 1.00 95.38 82 PRO A N 1
ATOM 629 C CA . PRO A 1 82 ? 13.378 6.789 33.174 1.00 95.38 82 PRO A CA 1
ATOM 630 C C . PRO A 1 82 ? 12.183 6.107 33.856 1.00 95.38 82 PRO A C 1
ATOM 632 O O . PRO A 1 82 ? 11.584 5.211 33.263 1.00 95.38 82 PRO A O 1
ATOM 635 N N . TRP A 1 83 ? 11.814 6.529 35.072 1.00 94.94 83 TRP A N 1
ATOM 636 C CA . TRP A 1 83 ? 10.664 5.968 35.789 1.00 94.94 83 TRP A CA 1
ATOM 637 C C . TRP A 1 83 ? 9.337 6.319 35.110 1.00 94.94 83 TRP A C 1
ATOM 639 O O . TRP A 1 83 ? 8.514 5.435 34.878 1.00 94.94 83 TRP A O 1
ATOM 649 N N . ASP A 1 84 ? 9.160 7.587 34.733 1.00 95.06 84 ASP A N 1
ATOM 650 C CA . ASP A 1 84 ? 7.949 8.050 34.048 1.00 95.06 84 ASP A CA 1
ATOM 651 C C . ASP A 1 84 ? 7.827 7.401 32.666 1.00 95.06 84 ASP A C 1
ATOM 653 O O . ASP A 1 84 ? 6.739 6.978 32.280 1.00 95.06 84 ASP A O 1
ATOM 657 N N . ARG A 1 85 ? 8.959 7.208 31.971 1.00 94.31 85 ARG A N 1
ATOM 658 C CA . ARG A 1 85 ? 9.010 6.448 30.716 1.00 94.31 85 ARG A CA 1
ATOM 659 C C . ARG A 1 85 ? 8.551 5.004 30.899 1.00 94.31 85 ARG A C 1
ATOM 661 O O . ARG A 1 85 ? 7.711 4.534 30.140 1.00 94.31 85 ARG A O 1
ATOM 668 N N . TRP A 1 86 ? 9.102 4.298 31.886 1.00 94.31 86 TRP A N 1
ATOM 669 C CA . TRP A 1 86 ? 8.736 2.906 32.152 1.00 94.31 86 TRP A CA 1
ATOM 670 C C . TRP A 1 86 ? 7.263 2.772 32.553 1.00 94.31 86 TRP A C 1
ATOM 672 O O . TRP A 1 86 ? 6.577 1.865 32.081 1.00 94.31 86 TRP A O 1
ATOM 682 N N . LYS A 1 87 ? 6.758 3.691 33.387 1.00 95.25 87 LYS A N 1
ATOM 683 C CA . LYS A 1 87 ? 5.351 3.717 33.792 1.00 95.25 87 LYS A CA 1
ATOM 684 C C . LYS A 1 87 ? 4.437 3.955 32.588 1.00 95.25 87 LYS A C 1
ATOM 686 O O . LYS A 1 87 ? 3.529 3.163 32.369 1.00 95.25 87 LYS A O 1
ATOM 691 N N . ALA A 1 88 ? 4.734 4.960 31.761 1.00 93.31 88 ALA A N 1
ATOM 692 C CA . ALA A 1 88 ? 3.984 5.236 30.539 1.00 93.31 88 ALA A CA 1
ATOM 693 C C . ALA A 1 88 ? 4.010 4.052 29.557 1.00 93.31 88 ALA A C 1
ATOM 695 O O . ALA A 1 88 ? 2.985 3.722 28.969 1.00 93.31 88 ALA A O 1
ATOM 696 N N . GLU A 1 89 ? 5.149 3.366 29.410 1.00 92.56 89 GLU A N 1
ATOM 697 C CA . GLU A 1 89 ? 5.260 2.168 28.570 1.00 92.56 89 GLU A CA 1
ATOM 698 C C . GLU A 1 89 ? 4.417 1.005 29.113 1.00 92.56 89 GLU A C 1
ATOM 700 O O . GLU A 1 89 ? 3.739 0.315 28.347 1.00 92.56 89 GLU A O 1
ATOM 705 N N . LYS A 1 90 ? 4.412 0.796 30.435 1.00 94.81 90 LYS A N 1
ATOM 706 C CA . LYS A 1 90 ? 3.598 -0.234 31.091 1.00 94.81 90 LYS A CA 1
ATOM 707 C C . LYS A 1 90 ? 2.099 0.054 30.962 1.00 94.81 90 LYS A C 1
ATOM 709 O O . LYS A 1 90 ? 1.333 -0.859 30.641 1.00 94.81 90 LYS A O 1
ATOM 714 N N . ASP A 1 91 ? 1.694 1.303 31.165 1.00 93.56 91 ASP A N 1
ATOM 715 C CA . ASP A 1 91 ? 0.301 1.738 31.044 1.00 93.56 91 ASP A CA 1
ATOM 716 C C . ASP A 1 91 ? -0.158 1.629 29.580 1.00 93.56 91 ASP A C 1
ATOM 718 O O . ASP A 1 91 ? -1.177 1.000 29.293 1.00 93.56 91 ASP A O 1
ATOM 722 N N . ALA A 1 92 ? 0.658 2.098 28.629 1.00 92.81 92 ALA A N 1
ATOM 723 C CA . ALA A 1 92 ? 0.395 1.958 27.197 1.00 92.81 92 ALA A CA 1
ATOM 724 C C . ALA A 1 92 ? 0.292 0.488 26.767 1.00 92.81 92 ALA A C 1
ATOM 726 O O . ALA A 1 92 ? -0.591 0.140 25.985 1.00 92.81 92 ALA A O 1
ATOM 727 N N . LYS A 1 93 ? 1.146 -0.400 27.292 1.00 94.06 93 LYS A N 1
ATOM 728 C CA . LYS A 1 93 ? 1.069 -1.842 27.014 1.00 94.06 93 LYS A CA 1
ATOM 729 C C . LYS A 1 93 ? -0.229 -2.456 27.541 1.00 94.06 93 LYS A C 1
ATOM 731 O O . LYS A 1 93 ? -0.828 -3.281 26.858 1.00 94.06 93 LYS A O 1
ATOM 736 N N . THR A 1 94 ? -0.673 -2.046 28.726 1.00 94.94 94 THR A N 1
ATOM 737 C CA . THR A 1 94 ? -1.933 -2.519 29.322 1.00 94.94 94 THR A CA 1
ATOM 738 C C . THR A 1 94 ? -3.133 -2.063 28.489 1.00 94.94 94 THR A C 1
ATOM 740 O O . THR A 1 94 ? -3.981 -2.882 28.141 1.00 94.94 94 THR A O 1
ATOM 743 N N . ILE A 1 95 ? -3.143 -0.793 28.068 1.00 94.12 95 ILE A N 1
ATOM 744 C CA . ILE A 1 95 ? -4.158 -0.237 27.162 1.00 94.12 95 ILE A CA 1
ATOM 745 C C . ILE A 1 95 ? -4.171 -0.995 25.830 1.00 94.12 95 ILE A C 1
ATOM 747 O O . ILE A 1 95 ? -5.224 -1.444 25.388 1.00 94.12 95 ILE A O 1
ATOM 751 N N . VAL A 1 96 ? -3.008 -1.197 25.204 1.00 94.38 96 VAL A N 1
ATOM 752 C CA . VAL A 1 96 ? -2.902 -1.917 23.924 1.00 94.38 96 VAL A CA 1
ATOM 753 C C . VAL A 1 96 ? -3.421 -3.351 24.040 1.00 94.38 96 VAL A C 1
ATOM 755 O O . VAL A 1 96 ? -4.150 -3.785 23.154 1.00 94.38 96 VAL A O 1
ATOM 758 N N . ASN A 1 97 ? -3.125 -4.061 25.131 1.00 95.06 97 ASN A N 1
ATOM 759 C CA . ASN A 1 97 ? -3.640 -5.415 25.355 1.00 95.06 97 ASN A CA 1
ATOM 760 C C . ASN A 1 97 ? -5.173 -5.445 25.515 1.00 95.06 97 ASN A C 1
ATOM 762 O O . ASN A 1 97 ? -5.828 -6.358 25.008 1.00 95.06 97 ASN A O 1
ATOM 766 N N . SER A 1 98 ? -5.751 -4.447 26.193 1.00 94.25 98 SER A N 1
ATOM 767 C CA . SER A 1 98 ? -7.209 -4.309 26.330 1.00 94.25 98 SER A CA 1
ATOM 768 C C . SER A 1 98 ? -7.877 -4.022 24.977 1.00 94.25 98 SER A C 1
ATOM 770 O O . SER A 1 98 ? -8.859 -4.671 24.601 1.00 94.25 98 SER A O 1
ATOM 772 N N . ILE A 1 99 ? -7.284 -3.129 24.175 1.00 95.19 99 ILE A N 1
ATOM 773 C CA . ILE A 1 99 ? -7.752 -2.848 22.811 1.00 95.19 99 ILE A CA 1
ATOM 774 C C . ILE A 1 99 ? -7.637 -4.097 21.927 1.00 95.19 99 ILE A C 1
ATOM 776 O O . ILE A 1 99 ? -8.571 -4.401 21.188 1.00 95.19 99 ILE A O 1
ATOM 780 N N . ASP A 1 100 ? -6.535 -4.846 22.015 1.00 95.38 100 ASP A N 1
ATOM 781 C CA . ASP A 1 100 ? -6.329 -6.073 21.236 1.00 95.38 100 ASP A CA 1
ATOM 782 C C . ASP A 1 100 ? -7.373 -7.146 21.587 1.00 95.38 100 ASP A C 1
ATOM 784 O O . ASP A 1 100 ? -7.942 -7.761 20.683 1.00 95.38 100 ASP A O 1
ATOM 788 N N . SER A 1 101 ? -7.717 -7.284 22.871 1.00 94.38 101 SER A N 1
ATOM 789 C CA . SER A 1 101 ? -8.802 -8.166 23.331 1.00 94.38 101 SER A CA 1
ATOM 790 C C . SER A 1 101 ? -10.166 -7.719 22.785 1.00 94.38 101 SER A C 1
ATOM 792 O O . SER A 1 101 ? -10.964 -8.537 22.326 1.00 94.38 101 SER A O 1
ATOM 794 N N . SER A 1 102 ? -10.424 -6.408 22.754 1.00 94.31 102 SER A N 1
ATOM 795 C CA . SER A 1 102 ? -11.642 -5.834 22.167 1.00 94.31 102 SER A CA 1
ATOM 796 C C . SER A 1 102 ? -11.733 -6.065 20.655 1.00 94.31 102 SER A C 1
ATOM 798 O O . SER A 1 102 ? -12.794 -6.435 20.156 1.00 94.31 102 SER A O 1
ATOM 800 N N . ILE A 1 103 ? -10.630 -5.899 19.919 1.00 95.56 103 ILE A N 1
ATOM 801 C CA . ILE A 1 103 ? -10.553 -6.196 18.479 1.00 95.56 103 ILE A CA 1
ATOM 802 C C . ILE A 1 103 ? -10.869 -7.673 18.234 1.00 95.56 103 ILE A C 1
ATOM 804 O O . ILE A 1 103 ? -11.674 -7.998 17.358 1.00 95.56 103 ILE A O 1
ATOM 808 N N . GLN A 1 104 ? -10.275 -8.568 19.027 1.00 95.62 104 GLN A N 1
ATOM 809 C CA . GLN A 1 104 ? -10.514 -10.004 18.925 1.00 95.62 104 GLN A CA 1
ATOM 810 C C . GLN A 1 104 ? -11.975 -10.353 19.224 1.00 95.62 104 GLN A C 1
ATOM 812 O O . GLN A 1 104 ? -12.571 -11.135 18.486 1.00 95.62 104 GLN A O 1
ATOM 817 N N . ARG A 1 105 ? -12.581 -9.742 20.248 1.00 95.06 105 ARG A N 1
ATOM 818 C CA . ARG A 1 105 ? -13.991 -9.942 20.617 1.00 95.06 105 ARG A CA 1
ATOM 819 C C . ARG A 1 105 ? -14.949 -9.473 19.516 1.00 95.06 105 ARG A C 1
ATOM 821 O O . ARG A 1 105 ? -15.856 -10.216 19.150 1.00 95.06 105 ARG A O 1
ATOM 828 N N . VAL A 1 106 ? -14.721 -8.295 18.928 1.00 95.56 106 VAL A N 1
ATOM 829 C CA . VAL A 1 106 ? -15.510 -7.799 17.781 1.00 95.56 106 VAL A CA 1
ATOM 830 C C . VAL A 1 106 ? -15.381 -8.737 16.581 1.00 95.56 106 VAL A C 1
ATOM 832 O O . VAL A 1 106 ? -16.382 -9.081 15.952 1.00 95.56 106 VAL A O 1
ATOM 835 N N . TRP A 1 107 ? -14.160 -9.176 16.270 1.00 96.50 107 TRP A N 1
ATOM 836 C CA . TRP A 1 107 ? -13.904 -10.051 15.129 1.00 96.50 107 TRP A CA 1
ATOM 837 C C . TRP A 1 107 ? -14.504 -11.450 15.308 1.00 96.50 107 TRP A C 1
ATOM 839 O O . TRP A 1 107 ? -15.186 -11.942 14.415 1.00 96.50 107 TRP A O 1
ATOM 849 N N . THR A 1 108 ? -14.305 -12.079 16.465 1.00 95.75 108 THR A N 1
ATOM 850 C CA . THR A 1 108 ? -14.870 -13.404 16.776 1.00 95.75 108 THR A CA 1
ATOM 851 C C . THR A 1 108 ? -16.394 -13.367 16.793 1.00 95.75 108 THR A C 1
ATOM 853 O O . THR A 1 108 ? -17.017 -14.153 16.090 1.00 95.75 108 THR A O 1
ATOM 856 N N . SER A 1 109 ? -17.002 -12.364 17.436 1.00 95.44 109 SER A N 1
ATOM 857 C CA . SER A 1 109 ? -18.459 -12.174 17.425 1.00 95.44 109 SER A CA 1
ATOM 858 C C . SER A 1 109 ? -19.029 -11.951 16.016 1.00 95.44 109 SER A C 1
ATOM 860 O O . SER A 1 109 ? -20.152 -12.368 15.710 1.00 95.44 109 SER A O 1
ATOM 862 N N . PHE A 1 110 ? -18.271 -11.305 15.125 1.00 95.94 110 PHE A N 1
ATOM 863 C CA . PHE A 1 110 ? -18.643 -11.215 13.717 1.00 95.94 110 PHE A CA 1
ATOM 864 C C . PHE A 1 110 ? -18.649 -12.603 13.060 1.00 95.94 110 PHE A C 1
ATOM 866 O O . PHE A 1 110 ? -19.659 -12.975 12.457 1.00 95.94 110 PHE A O 1
ATOM 873 N N . LEU A 1 111 ? -17.579 -13.378 13.242 1.00 96.12 111 LEU A N 1
ATOM 874 C CA . LEU A 1 111 ? -17.419 -14.712 12.656 1.00 96.12 111 LEU A CA 1
ATOM 875 C C . LEU A 1 111 ? -18.375 -15.773 13.213 1.00 96.12 111 LEU A C 1
ATOM 877 O O . LEU A 1 111 ? -18.701 -16.711 12.491 1.00 96.12 111 LEU A O 1
ATOM 881 N N . ASP A 1 112 ? -18.841 -15.621 14.452 1.00 96.69 112 ASP A N 1
ATOM 882 C CA . ASP A 1 112 ? -19.799 -16.546 15.071 1.00 96.69 112 ASP A CA 1
ATOM 883 C C . ASP A 1 112 ? -21.183 -16.493 14.404 1.00 96.69 112 ASP A C 1
ATOM 885 O O . ASP A 1 112 ? -21.970 -17.437 14.484 1.00 96.69 112 ASP A O 1
ATOM 889 N N . GLY A 1 113 ? -21.501 -15.389 13.722 1.00 94.44 113 GLY A N 1
ATOM 890 C CA . GLY A 1 113 ? -22.717 -15.288 12.918 1.00 94.44 113 GLY A CA 1
ATOM 891 C C . GLY A 1 113 ? -22.521 -15.825 11.500 1.00 94.44 113 GLY A C 1
ATOM 892 O O . GLY A 1 113 ? -21.408 -15.935 11.002 1.00 94.44 113 GLY A O 1
ATOM 893 N N . TYR A 1 114 ? -23.621 -16.098 10.795 1.00 89.94 114 TYR A N 1
ATOM 894 C CA . TYR A 1 114 ? -23.553 -16.466 9.378 1.00 89.94 114 TYR A CA 1
ATOM 895 C C . TYR A 1 114 ? -22.878 -15.347 8.561 1.00 89.94 114 TYR A C 1
ATOM 897 O O . TYR A 1 114 ? -23.382 -14.221 8.519 1.00 89.94 114 TYR A O 1
ATOM 905 N N . CYS A 1 115 ? -21.750 -15.665 7.918 1.00 92.50 115 CYS A N 1
ATOM 906 C CA . CYS A 1 115 ? -20.942 -14.732 7.132 1.00 92.50 115 CYS A CA 1
ATOM 907 C C . CYS A 1 115 ? -20.691 -15.288 5.731 1.00 92.50 115 CYS A C 1
ATOM 909 O O . CYS A 1 115 ? -20.168 -16.393 5.564 1.00 92.50 115 CYS A O 1
ATOM 911 N N . LYS A 1 116 ? -21.014 -14.500 4.705 1.00 93.94 116 LYS A N 1
ATOM 912 C CA . LYS A 1 116 ? -20.597 -14.776 3.329 1.00 93.94 116 LYS A CA 1
ATOM 913 C C . LYS A 1 116 ? -19.163 -14.273 3.114 1.00 93.94 116 LYS A C 1
ATOM 915 O O . LYS A 1 116 ? -18.735 -13.340 3.789 1.00 93.94 116 LYS A O 1
ATOM 920 N N . PRO A 1 117 ? -18.419 -14.803 2.127 1.00 92.06 117 PRO A N 1
ATOM 921 C CA . PRO A 1 117 ? -17.091 -14.282 1.786 1.00 92.06 117 PRO A CA 1
ATOM 922 C C . PRO A 1 117 ? -17.087 -12.773 1.482 1.00 92.06 117 PRO A C 1
ATOM 924 O O . PRO A 1 117 ? -16.180 -12.060 1.895 1.00 92.06 117 PRO A O 1
ATOM 927 N N . GLN A 1 118 ? -18.148 -12.277 0.840 1.00 91.75 118 GLN A N 1
ATOM 928 C CA . GLN A 1 118 ? -18.343 -10.851 0.561 1.00 91.75 118 GLN A CA 1
ATOM 929 C C . GLN A 1 118 ? -18.461 -10.010 1.835 1.00 91.75 118 GLN A C 1
ATOM 931 O O . GLN A 1 118 ? -18.008 -8.873 1.859 1.00 91.75 118 GLN A O 1
ATOM 936 N N . ASP A 1 119 ? -19.032 -10.562 2.906 1.00 94.31 119 ASP A N 1
ATOM 937 C CA . ASP A 1 119 ? -19.174 -9.851 4.176 1.00 94.31 119 ASP A CA 1
ATOM 938 C C . ASP A 1 119 ? -17.806 -9.608 4.818 1.00 94.31 119 ASP A C 1
ATOM 940 O O . ASP A 1 119 ? -17.559 -8.529 5.347 1.00 94.31 119 ASP A O 1
ATOM 944 N N . ILE A 1 120 ? -16.897 -10.584 4.715 1.00 95.31 120 ILE A N 1
ATOM 945 C CA . ILE A 1 120 ? -15.508 -10.466 5.179 1.00 95.31 120 ILE A CA 1
ATOM 946 C C . ILE A 1 120 ? -14.776 -9.391 4.372 1.00 95.31 120 ILE A C 1
ATOM 948 O O . ILE A 1 120 ? -14.119 -8.526 4.952 1.00 95.31 120 ILE A O 1
ATOM 952 N N . ASP A 1 121 ? -14.918 -9.417 3.045 1.00 93.44 121 ASP A N 1
ATOM 953 C CA . ASP A 1 121 ? -14.294 -8.421 2.176 1.00 93.44 121 ASP A CA 1
ATOM 954 C C . ASP A 1 121 ? -14.855 -7.014 2.455 1.00 93.44 121 ASP A C 1
ATOM 956 O O . ASP A 1 121 ? -14.093 -6.054 2.574 1.00 93.44 121 ASP A O 1
ATOM 960 N N . ASN A 1 122 ? -16.166 -6.886 2.668 1.00 93.19 122 ASN A N 1
ATOM 961 C CA . ASN A 1 122 ? -16.792 -5.629 3.071 1.00 93.19 122 ASN A CA 1
ATOM 962 C C . ASN A 1 122 ? -16.244 -5.137 4.415 1.00 93.19 122 ASN A C 1
ATOM 964 O O . ASN A 1 122 ? -15.944 -3.953 4.549 1.00 93.19 122 ASN A O 1
ATOM 968 N N . VAL A 1 123 ? -16.043 -6.019 5.395 1.00 95.88 123 VAL A N 1
ATOM 969 C CA . VAL A 1 123 ? -15.455 -5.621 6.680 1.00 95.88 123 VAL A CA 1
ATOM 970 C C . VAL A 1 123 ? -14.028 -5.095 6.517 1.00 95.88 123 VAL A C 1
ATOM 972 O O . VAL A 1 123 ? -13.670 -4.077 7.103 1.00 95.88 123 VAL A O 1
ATOM 975 N N . LEU A 1 124 ? -13.206 -5.767 5.712 1.00 95.38 124 LEU A N 1
ATOM 976 C CA . LEU A 1 124 ? -11.782 -5.453 5.608 1.00 95.38 124 LEU A CA 1
ATOM 977 C C . LEU A 1 124 ? -11.486 -4.245 4.705 1.00 95.38 124 LEU A C 1
ATOM 979 O O . LEU A 1 124 ? -10.605 -3.436 5.013 1.00 95.38 124 LEU A O 1
ATOM 983 N N . TRP A 1 125 ? -12.212 -4.118 3.595 1.00 93.81 125 TRP A N 1
ATOM 984 C CA . TRP A 1 125 ? -11.876 -3.198 2.506 1.00 93.81 125 TRP A CA 1
ATOM 985 C C . TRP A 1 125 ? -12.751 -1.942 2.443 1.00 93.81 125 TRP A C 1
ATOM 987 O O . TRP A 1 125 ? -12.432 -1.041 1.662 1.00 93.81 125 TRP A O 1
ATOM 997 N N . THR A 1 126 ? -13.818 -1.843 3.247 1.00 92.88 126 THR A N 1
ATOM 998 C CA . THR A 1 126 ? -14.673 -0.645 3.261 1.00 92.88 126 THR A CA 1
ATOM 999 C C . THR A 1 126 ? -13.899 0.575 3.776 1.00 92.88 126 THR A C 1
ATOM 1001 O O . THR A 1 126 ? -13.339 0.525 4.874 1.00 92.88 126 THR A O 1
ATOM 1004 N N . PRO A 1 127 ? -13.851 1.676 3.003 1.00 93.31 127 PRO A N 1
ATOM 1005 C CA . PRO A 1 127 ? -13.190 2.905 3.420 1.00 93.31 127 PRO A CA 1
ATOM 1006 C C . PRO A 1 127 ? -14.096 3.770 4.302 1.00 93.31 127 PRO A C 1
ATOM 1008 O O . PRO A 1 127 ? -15.257 4.001 3.977 1.00 93.31 127 PRO A O 1
ATOM 1011 N N . PHE A 1 128 ? -13.521 4.338 5.359 1.00 94.06 128 PHE A N 1
ATOM 1012 C CA . PHE A 1 128 ? -14.166 5.304 6.251 1.00 94.06 128 PHE A CA 1
ATOM 1013 C C . PHE A 1 128 ? -13.388 6.617 6.283 1.00 94.06 128 PHE A C 1
ATOM 1015 O O . PHE A 1 128 ? -12.161 6.618 6.176 1.00 94.06 128 PHE A O 1
ATOM 1022 N N . ARG A 1 129 ? -14.087 7.747 6.421 1.00 94.56 129 ARG A N 1
ATOM 1023 C CA . ARG A 1 129 ? -13.457 9.076 6.461 1.00 94.56 129 ARG A CA 1
ATOM 1024 C C . ARG A 1 129 ? -12.791 9.327 7.805 1.00 94.56 129 ARG A C 1
ATOM 1026 O O . ARG A 1 129 ? -13.381 9.076 8.855 1.00 94.56 129 ARG A O 1
ATOM 1033 N N . VAL A 1 130 ? -11.571 9.859 7.769 1.00 95.44 130 VAL A N 1
ATOM 1034 C CA . VAL A 1 130 ? -10.849 10.209 9.000 1.00 95.44 130 VAL A CA 1
ATOM 1035 C C . VAL A 1 130 ? -11.448 11.450 9.652 1.00 95.44 130 VAL A C 1
ATOM 1037 O O . VAL A 1 130 ? -11.698 11.423 10.849 1.00 95.44 130 VAL A O 1
ATOM 1040 N N . GLU A 1 131 ? -11.708 12.495 8.867 1.00 94.94 131 GLU A N 1
ATOM 1041 C CA . GLU A 1 131 ? -12.193 13.805 9.320 1.00 94.94 131 GLU A CA 1
ATOM 1042 C C . GLU A 1 131 ? -13.349 14.293 8.440 1.00 94.94 131 GLU A C 1
ATOM 1044 O O . GLU A 1 131 ? -13.451 13.920 7.265 1.00 94.94 131 GLU A O 1
ATOM 1049 N N . ASP A 1 132 ? -14.206 15.146 9.002 1.00 90.06 132 ASP A N 1
ATOM 1050 C CA . ASP A 1 132 ? -15.325 15.749 8.280 1.00 90.06 132 ASP A CA 1
ATOM 1051 C C . ASP A 1 132 ? -14.800 16.694 7.196 1.00 90.06 132 ASP A C 1
ATOM 1053 O O . ASP A 1 132 ? -14.065 17.639 7.465 1.00 90.06 132 ASP A O 1
ATOM 1057 N N . GLY A 1 133 ? -15.143 16.401 5.940 1.00 88.44 133 GLY A N 1
ATOM 1058 C CA . GLY A 1 133 ? -14.628 17.128 4.773 1.00 88.44 133 GLY A CA 1
ATOM 1059 C C . GLY A 1 133 ? -13.207 16.740 4.344 1.00 88.44 133 GLY A C 1
ATOM 1060 O O . GLY A 1 133 ? -12.734 17.234 3.324 1.00 88.44 133 GLY A O 1
ATOM 1061 N N . GLY A 1 134 ? -12.539 15.832 5.062 1.00 90.00 134 GLY A N 1
ATOM 1062 C CA . GLY A 1 134 ? -11.220 15.333 4.685 1.00 90.00 134 GLY A CA 1
ATOM 1063 C C . GLY A 1 134 ? -11.265 14.366 3.495 1.00 90.00 134 GLY A C 1
ATOM 1064 O O . GLY A 1 134 ? -12.158 13.526 3.380 1.00 90.00 134 GLY A O 1
ATOM 1065 N N . GLU A 1 135 ? -10.249 14.425 2.630 1.00 89.25 135 GLU A N 1
ATOM 1066 C CA . GLU A 1 135 ? -10.062 13.454 1.534 1.00 89.25 135 GLU A CA 1
ATOM 1067 C C . GLU A 1 135 ? -9.435 12.134 2.002 1.00 89.25 135 GLU A C 1
ATOM 1069 O O . GLU A 1 135 ? -9.317 11.179 1.233 1.00 89.25 135 GLU A O 1
ATOM 1074 N N . LYS A 1 136 ? -8.998 12.069 3.263 1.00 91.06 136 LYS A N 1
ATOM 1075 C CA . LYS A 1 136 ? -8.325 10.895 3.806 1.00 91.06 136 LYS A CA 1
ATOM 1076 C C . LYS A 1 136 ? -9.345 9.844 4.230 1.00 91.06 136 LYS A C 1
ATOM 1078 O O . LYS A 1 136 ? -10.190 10.092 5.093 1.00 91.06 136 LYS A O 1
ATOM 1083 N N . TYR A 1 137 ? -9.187 8.648 3.675 1.00 91.94 137 TYR A N 1
ATOM 1084 C CA . TYR A 1 137 ? -9.940 7.461 4.056 1.00 91.94 137 TYR A CA 1
ATOM 1085 C C . TYR A 1 137 ? -9.014 6.440 4.718 1.00 91.94 137 TYR A C 1
ATOM 1087 O O . TYR A 1 137 ? -7.831 6.368 4.384 1.00 91.94 137 TYR A O 1
ATOM 1095 N N . LEU A 1 138 ? -9.556 5.661 5.649 1.00 93.94 138 LEU A N 1
ATOM 1096 C CA . LEU A 1 138 ? -8.892 4.516 6.266 1.00 93.94 138 LEU A CA 1
ATOM 1097 C C . LEU A 1 138 ? -9.771 3.275 6.142 1.00 93.94 138 LEU A C 1
ATOM 1099 O O . LEU A 1 138 ? -10.994 3.347 6.261 1.00 93.94 138 LEU A O 1
ATOM 1103 N N . ARG A 1 139 ? -9.124 2.138 5.917 1.00 95.06 139 ARG A N 1
ATOM 1104 C CA . ARG A 1 139 ? -9.707 0.794 5.884 1.00 95.06 139 ARG A CA 1
ATOM 1105 C C . ARG A 1 139 ? -9.048 -0.062 6.956 1.00 95.06 139 ARG A C 1
ATOM 1107 O O . ARG A 1 139 ? -7.936 0.234 7.391 1.00 95.06 139 ARG A O 1
ATOM 1114 N N . VAL A 1 140 ? -9.676 -1.177 7.323 1.00 95.88 140 VAL A N 1
ATOM 1115 C CA . VAL A 1 140 ? -9.079 -2.139 8.268 1.00 95.88 140 VAL A CA 1
ATOM 1116 C C . VAL A 1 140 ? -7.736 -2.650 7.736 1.00 95.88 140 VAL A C 1
ATOM 1118 O O . VAL A 1 140 ? -6.757 -2.708 8.477 1.00 95.88 140 VAL A O 1
ATOM 1121 N N . VAL A 1 141 ? -7.662 -2.944 6.433 1.00 94.69 141 VAL A N 1
ATOM 1122 C CA . VAL A 1 141 ? -6.437 -3.430 5.774 1.00 94.69 141 VAL A CA 1
ATOM 1123 C C . VAL A 1 141 ? -5.260 -2.464 5.835 1.00 94.69 141 VAL A C 1
ATOM 1125 O O . VAL A 1 141 ? -4.118 -2.920 5.837 1.00 94.69 141 VAL A O 1
ATOM 1128 N N . ASP A 1 142 ? -5.504 -1.155 5.924 1.00 93.81 142 ASP A N 1
ATOM 1129 C CA . ASP A 1 142 ? -4.425 -0.164 5.929 1.00 93.81 142 ASP A CA 1
ATOM 1130 C C . ASP A 1 142 ? -3.577 -0.304 7.205 1.00 93.81 142 ASP A C 1
ATOM 1132 O O . ASP A 1 142 ? -2.358 -0.151 7.162 1.00 93.81 142 ASP A O 1
ATOM 1136 N N . PHE A 1 143 ? -4.186 -0.722 8.320 1.00 94.25 143 PHE A N 1
ATOM 1137 C CA . PHE A 1 143 ? -3.479 -1.015 9.571 1.00 94.25 143 PHE A CA 1
ATOM 1138 C C . PHE A 1 143 ? -2.695 -2.333 9.528 1.00 94.25 143 PHE A C 1
ATOM 1140 O O . PHE A 1 143 ? -1.751 -2.510 10.295 1.00 94.25 143 PHE A O 1
ATOM 1147 N N . LEU A 1 144 ? -3.049 -3.253 8.625 1.00 90.56 144 LEU A N 1
ATOM 1148 C CA . LEU A 1 144 ? -2.381 -4.553 8.484 1.00 90.56 144 LEU A CA 1
ATOM 1149 C C . LEU A 1 144 ? -1.043 -4.444 7.746 1.00 90.56 144 LEU A C 1
ATOM 1151 O O . LEU A 1 144 ? -0.184 -5.312 7.884 1.00 90.56 144 LEU A O 1
ATOM 1155 N N . THR A 1 145 ? -0.832 -3.346 7.017 1.00 85.88 145 THR A N 1
ATOM 1156 C CA . THR A 1 145 ? 0.442 -3.031 6.349 1.00 85.88 145 THR A CA 1
ATOM 1157 C C . THR A 1 145 ? 1.568 -2.711 7.334 1.00 85.88 145 THR A C 1
ATOM 1159 O O . THR A 1 145 ? 2.744 -2.751 6.975 1.00 85.88 145 THR A O 1
ATOM 1162 N N . HIS A 1 146 ? 1.223 -2.411 8.587 1.00 85.69 146 HIS A N 1
ATOM 1163 C CA . HIS A 1 146 ? 2.165 -2.097 9.645 1.00 85.69 146 HIS A CA 1
ATOM 1164 C C . HIS A 1 146 ? 2.035 -3.137 10.770 1.00 85.69 146 HIS A C 1
ATOM 1166 O O . HIS A 1 146 ? 1.089 -3.066 11.554 1.00 85.69 146 HIS A O 1
ATOM 1172 N N . PRO A 1 147 ? 3.009 -4.056 10.938 1.00 80.06 147 PRO A N 1
ATOM 1173 C CA . PRO A 1 147 ? 2.987 -5.090 11.979 1.00 80.06 147 PRO A CA 1
ATOM 1174 C C . PRO A 1 147 ? 2.901 -4.495 13.385 1.00 80.06 147 PRO A C 1
ATOM 1176 O O . PRO A 1 147 ? 2.477 -5.141 14.336 1.00 80.06 147 PRO A O 1
ATOM 1179 N N . SER A 1 148 ? 3.306 -3.232 13.524 1.00 85.44 148 SER A N 1
ATOM 1180 C CA . SER A 1 148 ? 3.202 -2.478 14.760 1.00 85.44 148 SER A CA 1
ATOM 1181 C C . SER A 1 148 ? 1.780 -2.005 15.084 1.00 85.44 148 SER A C 1
ATOM 1183 O O . SER A 1 148 ? 1.496 -1.737 16.253 1.00 85.44 148 SER A O 1
ATOM 1185 N N . GLN A 1 149 ? 0.887 -1.889 14.102 1.00 88.12 149 GLN A N 1
ATOM 1186 C CA . GLN A 1 149 ? -0.433 -1.269 14.255 1.00 88.12 149 GLN A CA 1
ATOM 1187 C C . GLN A 1 149 ? -1.572 -2.271 14.429 1.00 88.12 149 GLN A C 1
ATOM 1189 O O . GLN A 1 149 ? -2.541 -1.928 15.102 1.00 88.12 149 GLN A O 1
ATOM 1194 N N . ALA A 1 150 ? -1.429 -3.506 13.957 1.00 89.31 150 ALA A N 1
ATOM 1195 C CA . ALA A 1 150 ? -2.425 -4.553 14.158 1.00 89.31 150 ALA A CA 1
ATOM 1196 C C . ALA A 1 150 ? -2.040 -5.549 15.267 1.00 89.31 150 ALA A C 1
ATOM 1198 O O . ALA A 1 150 ? -0.861 -5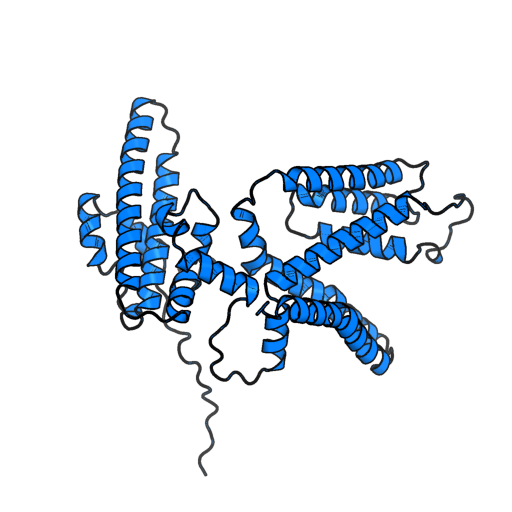.719 15.589 1.00 89.31 150 ALA A O 1
ATOM 1199 N N . SER A 1 151 ? -3.048 -6.202 15.856 1.00 90.81 151 SER A N 1
ATOM 1200 C CA . SER A 1 151 ? -2.842 -7.361 16.733 1.00 90.81 151 SER A CA 1
ATOM 1201 C C . SER A 1 151 ? -2.240 -8.515 15.928 1.00 90.81 151 SER A C 1
ATOM 1203 O O . SER A 1 151 ? -2.688 -8.806 14.814 1.00 90.81 151 SER A O 1
ATOM 1205 N N . SER A 1 152 ? -1.238 -9.196 16.488 1.00 89.19 152 SER A N 1
ATOM 1206 C CA . SER A 1 152 ? -0.614 -10.366 15.858 1.00 89.19 152 SER A CA 1
ATOM 1207 C C . SER A 1 152 ? -1.609 -11.501 15.625 1.00 89.19 152 SER A C 1
ATOM 1209 O O . SER A 1 152 ? -1.505 -12.202 14.623 1.00 89.19 152 SER A O 1
ATOM 1211 N N . GLU A 1 153 ? -2.593 -11.661 16.511 1.00 91.19 153 GLU A N 1
ATOM 1212 C CA . GLU A 1 153 ? -3.629 -12.692 16.382 1.00 91.19 153 GLU A CA 1
ATOM 1213 C C . GLU A 1 153 ? -4.588 -12.379 15.234 1.00 91.19 153 GLU A C 1
ATOM 1215 O O . GLU A 1 153 ? -4.937 -13.259 14.447 1.00 91.19 153 GLU A O 1
ATOM 1220 N N . PHE A 1 154 ? -4.953 -11.102 15.089 1.00 92.31 154 PHE A N 1
ATOM 1221 C CA . PHE A 1 154 ? -5.782 -10.639 13.981 1.00 92.31 154 PHE A CA 1
ATOM 1222 C C . PHE A 1 154 ? -5.060 -10.801 12.633 1.00 92.31 154 PHE A C 1
ATOM 1224 O O . PHE A 1 154 ? -5.651 -11.284 11.669 1.00 92.31 154 PHE A O 1
ATOM 1231 N N . LEU A 1 155 ? -3.762 -10.477 12.573 1.00 90.06 155 LEU A N 1
ATOM 1232 C CA . LEU A 1 155 ? -2.924 -10.684 11.383 1.00 90.06 155 LEU A CA 1
ATOM 1233 C C . LEU A 1 155 ? -2.746 -12.165 11.025 1.00 90.06 155 LEU A C 1
ATOM 1235 O O . LEU A 1 155 ? -2.729 -12.513 9.845 1.00 90.06 155 LEU A O 1
ATOM 1239 N N . ALA A 1 156 ? -2.624 -13.037 12.028 1.00 90.88 156 ALA A N 1
ATOM 1240 C CA . ALA A 1 156 ? -2.484 -14.478 11.834 1.00 90.88 156 ALA A CA 1
ATOM 1241 C C . ALA A 1 156 ? -3.794 -15.160 11.398 1.00 90.88 156 ALA A C 1
ATOM 1243 O O . ALA A 1 156 ? -3.798 -16.347 11.058 1.00 90.88 156 ALA A O 1
ATOM 1244 N N . HIS A 1 157 ? -4.917 -14.436 11.390 1.00 94.44 157 HIS A N 1
ATOM 1245 C CA . HIS A 1 157 ? -6.213 -15.014 11.088 1.00 94.44 157 HIS A CA 1
ATOM 1246 C C . HIS A 1 157 ? -6.318 -15.460 9.620 1.00 94.44 157 HIS A C 1
ATOM 1248 O O . HIS A 1 157 ? -6.213 -14.669 8.679 1.00 94.44 157 HIS A O 1
ATOM 1254 N N . ARG A 1 158 ? -6.617 -16.746 9.399 1.00 94.44 158 ARG A N 1
ATOM 1255 C CA . ARG A 1 158 ? -6.624 -17.367 8.062 1.00 94.44 158 ARG A CA 1
ATOM 1256 C C . ARG A 1 158 ? -7.593 -16.700 7.076 1.00 94.44 158 ARG A C 1
ATOM 1258 O O . ARG A 1 158 ? -7.295 -16.614 5.888 1.00 94.44 158 ARG A O 1
ATOM 1265 N N . LEU A 1 159 ? -8.737 -16.204 7.553 1.00 94.81 159 LEU A N 1
ATOM 1266 C CA . LEU A 1 159 ? -9.706 -15.492 6.703 1.00 94.81 159 LEU A CA 1
ATOM 1267 C C . LEU A 1 159 ? -9.184 -14.139 6.210 1.00 94.81 159 LEU A C 1
ATOM 1269 O O . LEU A 1 159 ? -9.452 -13.775 5.069 1.00 94.81 159 LEU A O 1
ATOM 1273 N N . VAL A 1 160 ? -8.406 -13.429 7.032 1.00 94.12 160 VAL A N 1
ATOM 1274 C CA . VAL A 1 160 ? -7.771 -12.166 6.633 1.00 94.12 160 VAL A CA 1
ATOM 1275 C C . VAL A 1 160 ? -6.773 -12.454 5.515 1.00 94.12 160 VAL A C 1
ATOM 1277 O O . VAL A 1 160 ? -6.843 -11.840 4.453 1.00 94.12 160 VAL A O 1
ATOM 1280 N N . TYR A 1 161 ? -5.932 -13.477 5.695 1.00 91.69 161 TYR A N 1
ATOM 1281 C CA . TYR A 1 161 ? -5.020 -13.953 4.653 1.00 91.69 161 TYR A CA 1
ATOM 1282 C C . TYR A 1 161 ? -5.746 -14.331 3.349 1.00 91.69 161 TYR A C 1
ATOM 1284 O O . TYR A 1 161 ? -5.318 -13.931 2.267 1.00 91.69 161 TYR A O 1
ATOM 1292 N N . PHE A 1 162 ? -6.862 -15.064 3.424 1.00 92.62 162 PHE A N 1
ATOM 1293 C CA . PHE A 1 162 ? -7.625 -15.434 2.229 1.00 92.62 162 PHE A CA 1
ATOM 1294 C C . PHE A 1 162 ? -8.289 -14.243 1.539 1.00 92.62 162 PHE A C 1
ATOM 1296 O O . PHE A 1 162 ? -8.281 -14.203 0.309 1.00 92.62 162 PHE A O 1
ATOM 1303 N N . SER A 1 163 ? -8.808 -13.268 2.289 1.00 93.19 163 SER A N 1
ATOM 1304 C CA . SER A 1 163 ? -9.327 -12.023 1.712 1.00 93.19 163 SER A CA 1
ATOM 1305 C C . SER A 1 163 ? -8.222 -11.263 0.973 1.00 93.19 163 SER A C 1
ATOM 1307 O O . SER A 1 163 ? -8.407 -10.868 -0.178 1.00 93.19 163 SER A O 1
ATOM 1309 N N . PHE A 1 164 ? -7.022 -11.161 1.558 1.00 91.56 164 PHE A N 1
ATOM 1310 C CA . PHE A 1 164 ? -5.860 -10.585 0.873 1.00 91.56 164 PHE A CA 1
ATOM 1311 C C . PHE A 1 164 ? -5.484 -11.341 -0.396 1.00 91.56 164 PHE A C 1
ATOM 1313 O O . PHE A 1 164 ? -5.246 -10.720 -1.430 1.00 91.56 164 PHE A O 1
ATOM 1320 N N . LEU A 1 165 ? -5.438 -12.672 -0.342 1.00 90.19 165 LEU A N 1
ATOM 1321 C CA . LEU A 1 165 ? -5.107 -13.491 -1.504 1.00 90.19 165 LEU A CA 1
ATOM 1322 C C . LEU A 1 165 ? -6.151 -13.327 -2.618 1.00 90.19 165 LEU A C 1
ATOM 1324 O O . LEU A 1 165 ? -5.792 -13.232 -3.794 1.00 90.19 165 LEU A O 1
ATOM 1328 N N . ASN A 1 166 ? -7.432 -13.262 -2.248 1.00 90.81 166 ASN A N 1
ATOM 1329 C CA . ASN A 1 166 ? -8.531 -13.017 -3.172 1.00 90.81 166 ASN A CA 1
ATOM 1330 C C . ASN A 1 166 ? -8.395 -11.638 -3.829 1.00 90.81 166 ASN A C 1
ATOM 1332 O O . ASN A 1 166 ? -8.407 -11.542 -5.055 1.00 90.81 166 ASN A O 1
ATOM 1336 N N . TYR A 1 167 ? -8.160 -10.596 -3.029 1.00 90.00 167 TYR A N 1
ATOM 1337 C CA . TYR A 1 167 ? -7.954 -9.233 -3.513 1.00 90.00 167 TYR A CA 1
ATOM 1338 C C . TYR A 1 167 ? -6.714 -9.116 -4.409 1.00 90.00 167 TYR A C 1
ATOM 1340 O O . TYR A 1 167 ? -6.744 -8.469 -5.453 1.00 90.00 167 TYR A O 1
ATOM 1348 N N . TRP A 1 168 ? -5.613 -9.775 -4.052 1.00 88.75 168 TRP A N 1
ATOM 1349 C CA . TRP A 1 168 ? -4.399 -9.797 -4.865 1.00 88.75 168 TRP A CA 1
ATOM 1350 C C . TRP A 1 168 ? -4.639 -10.433 -6.239 1.00 88.75 168 TRP A C 1
ATOM 1352 O O . TRP A 1 168 ? -4.194 -9.909 -7.264 1.00 88.75 168 TRP A O 1
ATOM 1362 N N . LYS A 1 169 ? -5.352 -11.566 -6.260 1.00 87.19 169 LYS A N 1
ATOM 1363 C CA . LYS A 1 169 ? -5.619 -12.341 -7.474 1.00 87.19 169 LYS A CA 1
ATOM 1364 C C . LYS A 1 169 ? -6.655 -11.670 -8.375 1.00 87.19 169 LYS A C 1
ATOM 1366 O O . LYS A 1 169 ? -6.445 -11.616 -9.584 1.00 87.19 169 LYS A O 1
ATOM 1371 N N . ASN A 1 170 ? -7.754 -11.200 -7.792 1.00 86.00 170 ASN A N 1
ATOM 1372 C CA . ASN A 1 170 ? -8.955 -10.793 -8.520 1.00 86.00 170 ASN A CA 1
ATOM 1373 C C . ASN A 1 170 ? -9.199 -9.275 -8.489 1.00 86.00 170 ASN A C 1
ATOM 1375 O O . ASN A 1 170 ? -10.069 -8.788 -9.206 1.00 86.00 170 ASN A O 1
ATOM 1379 N N . GLY A 1 171 ? -8.425 -8.517 -7.709 1.00 86.25 171 GLY A N 1
ATOM 1380 C CA . GLY A 1 171 ? -8.694 -7.106 -7.446 1.00 86.25 171 GLY A CA 1
ATOM 1381 C C . GLY A 1 171 ? -9.904 -6.905 -6.531 1.00 86.25 171 GLY A C 1
ATOM 1382 O O . GLY A 1 171 ? -10.459 -7.853 -5.973 1.00 86.25 171 GLY A O 1
ATOM 1383 N N . PHE A 1 172 ? -10.324 -5.647 -6.378 1.00 80.06 172 PHE A N 1
ATOM 1384 C CA . PHE A 1 172 ? -11.549 -5.323 -5.652 1.00 80.06 172 PHE A CA 1
ATOM 1385 C C . PHE A 1 172 ? -12.764 -5.630 -6.530 1.00 80.06 172 PHE A C 1
ATOM 1387 O O . PHE A 1 172 ? -13.099 -4.858 -7.432 1.00 80.06 172 PHE A O 1
ATOM 1394 N N . SER A 1 173 ? -13.425 -6.757 -6.273 1.00 66.69 173 SER A N 1
ATOM 1395 C CA . SER A 1 173 ? -14.697 -7.080 -6.912 1.00 66.69 173 SER A CA 1
ATOM 1396 C C . SER A 1 173 ? -15.778 -6.178 -6.325 1.00 66.69 173 SER A C 1
ATOM 1398 O O . SER A 1 173 ? -16.347 -6.491 -5.283 1.00 66.69 173 SER A O 1
ATOM 1400 N N . LYS A 1 174 ? -16.071 -5.046 -6.974 1.00 68.38 174 LYS A N 1
ATOM 1401 C CA . LYS A 1 174 ? -17.301 -4.309 -6.661 1.00 68.38 174 LYS A CA 1
ATOM 1402 C C . LYS A 1 174 ? -18.471 -5.220 -6.996 1.00 68.38 174 LYS A C 1
ATOM 1404 O O . LYS A 1 174 ? -18.468 -5.808 -8.076 1.00 68.38 174 LYS A O 1
ATOM 1409 N N . ASP A 1 175 ? -19.434 -5.345 -6.085 1.00 63.00 175 ASP A N 1
ATOM 1410 C CA . ASP A 1 175 ? -20.659 -6.087 -6.366 1.00 63.00 175 ASP A CA 1
ATOM 1411 C C . ASP A 1 175 ? -21.218 -5.609 -7.709 1.00 63.00 175 ASP A C 1
ATOM 1413 O O . ASP A 1 175 ? -21.554 -4.438 -7.890 1.00 63.00 175 ASP A O 1
ATOM 1417 N N . PHE A 1 176 ? -21.227 -6.530 -8.676 1.00 49.94 176 PHE A N 1
ATOM 1418 C CA . PHE A 1 176 ? -21.605 -6.314 -10.070 1.00 49.94 176 PHE A CA 1
ATOM 1419 C C . PHE A 1 176 ? -23.122 -6.172 -10.198 1.00 49.94 176 PHE A C 1
ATOM 1421 O O . PHE A 1 176 ? -23.755 -6.824 -11.033 1.00 49.94 176 PHE A O 1
ATOM 1428 N N . SER A 1 177 ? -23.739 -5.337 -9.364 1.00 52.94 177 SER A N 1
ATOM 1429 C CA . SER A 1 177 ? -25.133 -4.946 -9.501 1.00 52.94 177 SER A CA 1
ATOM 1430 C C . SER A 1 177 ? -25.297 -4.141 -10.800 1.00 52.94 177 SER A C 1
ATOM 1432 O O . SER A 1 177 ? -25.299 -2.919 -10.839 1.00 52.94 177 SER A O 1
ATOM 1434 N N . ARG A 1 178 ? -25.406 -4.885 -11.911 1.00 51.47 178 ARG A N 1
ATOM 1435 C CA . ARG A 1 178 ? -25.961 -4.510 -13.222 1.00 51.47 178 ARG A CA 1
ATOM 1436 C C . ARG A 1 178 ? -25.444 -3.210 -13.858 1.00 51.47 178 ARG A C 1
ATOM 1438 O O . ARG A 1 178 ? -26.188 -2.522 -14.555 1.00 51.47 178 ARG A O 1
ATOM 1445 N N . SER A 1 179 ? -24.163 -2.886 -13.717 1.00 52.56 179 SER A N 1
ATOM 1446 C CA . SER A 1 179 ? -23.563 -1.800 -14.505 1.00 52.56 179 SER A CA 1
ATOM 1447 C C . SER A 1 179 ? -23.370 -2.241 -15.965 1.00 52.56 179 SER A C 1
ATOM 1449 O O . SER A 1 179 ? -22.677 -3.215 -16.240 1.00 52.56 179 SER A O 1
ATOM 1451 N N . ARG A 1 180 ? -23.964 -1.515 -16.924 1.00 59.44 180 ARG A N 1
ATOM 1452 C CA . ARG A 1 180 ? -23.925 -1.779 -18.385 1.00 59.44 180 ARG A CA 1
ATOM 1453 C C . ARG A 1 180 ? -22.541 -1.613 -19.043 1.00 59.44 180 ARG A C 1
ATOM 1455 O O . ARG A 1 180 ? -22.445 -1.570 -20.265 1.00 59.44 180 ARG A O 1
ATOM 1462 N N . ASN A 1 181 ? -21.459 -1.517 -18.275 1.00 76.31 181 ASN A N 1
ATOM 1463 C CA . ASN A 1 181 ? -20.147 -1.121 -18.782 1.00 76.31 181 ASN A CA 1
ATOM 1464 C C . ASN A 1 181 ? -19.171 -2.301 -18.880 1.00 76.31 181 ASN A C 1
ATOM 1466 O O . ASN A 1 181 ? -18.083 -2.250 -18.315 1.00 76.31 181 ASN A O 1
ATOM 1470 N N . TYR A 1 182 ? -19.522 -3.316 -19.676 1.00 79.81 182 TYR A N 1
ATOM 1471 C CA . TYR A 1 182 ? -18.684 -4.498 -19.950 1.00 79.81 182 TYR A CA 1
ATOM 1472 C C . TYR A 1 182 ? -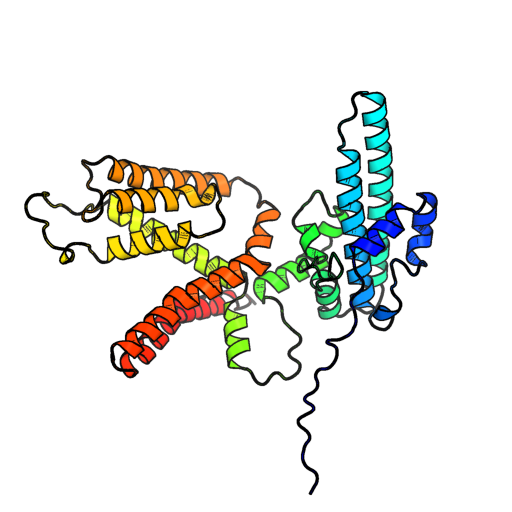17.213 -4.162 -20.264 1.00 79.81 182 TYR A C 1
ATOM 1474 O O . TYR A 1 182 ? -16.295 -4.858 -19.833 1.00 79.81 182 TYR A O 1
ATOM 1482 N N . LEU A 1 183 ? -16.968 -3.072 -21.005 1.00 78.81 183 LEU A N 1
ATOM 1483 C CA . LEU A 1 183 ? -15.607 -2.630 -21.318 1.00 78.81 183 LEU A CA 1
ATOM 1484 C C . LEU A 1 183 ? -14.834 -2.231 -20.059 1.00 78.81 183 LEU A C 1
ATOM 1486 O O . LEU A 1 183 ? -13.682 -2.625 -19.912 1.00 78.81 183 LEU A O 1
ATOM 1490 N N . ARG A 1 184 ? -15.464 -1.491 -19.141 1.00 77.19 184 ARG A N 1
ATOM 1491 C CA . ARG A 1 184 ? -14.847 -1.068 -17.879 1.00 77.19 184 ARG A CA 1
ATOM 1492 C C . ARG A 1 184 ? -14.496 -2.271 -17.013 1.00 77.19 184 ARG A C 1
ATOM 1494 O O . ARG A 1 184 ? -13.376 -2.328 -16.525 1.00 77.19 184 ARG A O 1
ATOM 1501 N N . ASP A 1 185 ? -15.390 -3.249 -16.920 1.00 76.00 185 ASP A N 1
ATOM 1502 C CA . ASP A 1 185 ? -15.145 -4.472 -16.150 1.00 76.00 185 ASP A CA 1
ATOM 1503 C C . ASP A 1 185 ? -13.955 -5.257 -16.723 1.00 76.00 185 ASP A C 1
ATOM 1505 O O . ASP A 1 185 ? -13.108 -5.767 -15.988 1.00 76.00 185 ASP A O 1
ATOM 1509 N N . ARG A 1 186 ? -13.826 -5.291 -18.056 1.00 79.12 186 ARG A N 1
ATOM 1510 C CA . ARG A 1 186 ? -12.676 -5.907 -18.727 1.00 79.12 186 ARG A CA 1
ATOM 1511 C C . ARG A 1 186 ? -11.371 -5.147 -18.476 1.00 79.12 186 ARG A C 1
ATOM 1513 O O . ARG A 1 186 ? -10.328 -5.786 -18.363 1.00 79.12 186 ARG A O 1
ATOM 1520 N N . TYR A 1 187 ? -11.409 -3.817 -18.381 1.00 79.50 187 TYR A N 1
ATOM 1521 C CA . TYR A 1 187 ? -10.241 -3.019 -17.991 1.00 79.50 187 TYR A CA 1
ATOM 1522 C C . TYR A 1 187 ? -9.878 -3.223 -16.520 1.00 79.50 187 TYR A C 1
ATOM 1524 O O . TYR A 1 187 ? -8.706 -3.428 -16.215 1.00 79.50 187 TYR A O 1
ATOM 1532 N N . ASP A 1 188 ? -10.861 -3.240 -15.622 1.00 78.81 188 ASP A N 1
ATOM 1533 C CA . ASP A 1 188 ? -10.634 -3.463 -14.194 1.00 78.81 188 ASP A CA 1
ATOM 1534 C C . ASP A 1 188 ? -10.023 -4.859 -13.944 1.00 78.81 188 ASP A C 1
ATOM 1536 O O . ASP A 1 188 ? -9.103 -4.988 -13.136 1.00 78.81 188 ASP A O 1
ATOM 1540 N N . ALA A 1 189 ? -10.400 -5.875 -14.734 1.00 78.94 189 ALA A N 1
ATOM 1541 C CA . ALA A 1 189 ? -9.772 -7.201 -14.707 1.00 78.94 189 ALA A CA 1
ATOM 1542 C C . ALA A 1 189 ? -8.278 -7.201 -15.110 1.00 78.94 189 ALA A C 1
ATOM 1544 O O . ALA A 1 189 ? -7.503 -8.038 -14.642 1.00 78.94 189 ALA A O 1
ATOM 1545 N N . LEU A 1 190 ? -7.846 -6.266 -15.964 1.00 79.94 190 LEU A N 1
ATOM 1546 C CA . LEU A 1 190 ? -6.432 -6.088 -16.331 1.00 79.94 190 LEU A CA 1
ATOM 1547 C C . LEU A 1 190 ? -5.669 -5.216 -15.330 1.00 79.94 190 LEU A C 1
ATOM 1549 O O . LEU A 1 190 ? -4.444 -5.268 -15.276 1.00 79.94 190 LEU A O 1
ATOM 1553 N N . CYS A 1 191 ? -6.377 -4.439 -14.515 1.00 83.44 191 CYS A N 1
ATOM 1554 C CA . CYS A 1 191 ? -5.803 -3.618 -13.455 1.00 83.44 191 CYS A CA 1
ATOM 1555 C C . CYS A 1 191 ? -5.739 -4.347 -12.103 1.00 83.44 191 CYS A C 1
ATOM 1557 O O . CYS A 1 191 ? -5.633 -3.696 -11.063 1.00 83.44 191 CYS A O 1
ATOM 1559 N N . THR A 1 192 ? -5.786 -5.682 -12.093 1.00 86.75 192 THR A N 1
ATOM 1560 C CA . THR A 1 192 ? -5.587 -6.445 -10.855 1.00 86.75 192 THR A CA 1
ATOM 1561 C C . THR A 1 192 ? -4.166 -6.239 -10.319 1.00 86.75 192 THR A C 1
ATOM 1563 O O . THR A 1 192 ? -3.223 -6.130 -11.111 1.00 86.75 192 THR A O 1
ATOM 1566 N N . PRO A 1 193 ? -3.967 -6.222 -8.986 1.00 86.31 193 PRO A N 1
ATOM 1567 C CA . PRO A 1 193 ? -2.645 -6.050 -8.383 1.00 86.31 193 PRO A CA 1
ATOM 1568 C C . PRO A 1 193 ? -1.604 -7.033 -8.930 1.00 86.31 193 PRO A C 1
ATOM 1570 O O . PRO A 1 193 ? -0.493 -6.632 -9.269 1.00 86.31 193 PRO A O 1
ATOM 1573 N N . LYS A 1 194 ? -1.997 -8.300 -9.123 1.00 86.25 194 LYS A N 1
ATOM 1574 C CA . LYS A 1 194 ? -1.155 -9.331 -9.739 1.00 86.25 194 LYS A CA 1
ATOM 1575 C C . LYS A 1 194 ? -0.697 -8.959 -11.151 1.00 86.25 194 LYS A C 1
ATOM 1577 O O . LYS A 1 194 ? 0.478 -9.127 -11.470 1.00 86.25 194 LYS A O 1
ATOM 1582 N N . VAL A 1 195 ? -1.609 -8.495 -12.008 1.00 86.12 195 VAL A N 1
ATOM 1583 C CA . VAL A 1 195 ? -1.275 -8.132 -13.394 1.00 86.12 195 VAL A CA 1
ATOM 1584 C C . VAL A 1 195 ? -0.409 -6.877 -13.424 1.00 86.12 195 VAL A C 1
ATOM 1586 O O . VAL A 1 195 ? 0.589 -6.856 -14.136 1.00 86.12 195 VAL A O 1
ATOM 1589 N N . LEU A 1 196 ? -0.726 -5.868 -12.608 1.00 85.50 196 LEU A N 1
ATOM 1590 C CA . LEU A 1 196 ? 0.087 -4.655 -12.493 1.00 85.50 196 LEU A CA 1
ATOM 1591 C C . LEU A 1 196 ? 1.509 -4.967 -12.019 1.00 85.50 196 LEU A C 1
ATOM 1593 O O . LEU A 1 196 ? 2.465 -4.470 -12.607 1.00 85.50 196 LEU A O 1
ATOM 1597 N N . HIS A 1 197 ? 1.654 -5.839 -11.020 1.00 83.69 197 HIS A N 1
ATOM 1598 C CA . HIS A 1 197 ? 2.958 -6.299 -10.554 1.00 83.69 197 HIS A CA 1
ATOM 1599 C C . HIS A 1 197 ? 3.721 -7.075 -11.636 1.00 83.69 197 HIS A C 1
ATOM 1601 O O . HIS A 1 197 ? 4.910 -6.844 -11.840 1.00 83.69 197 HIS A O 1
ATOM 1607 N N . ALA A 1 198 ? 3.041 -7.957 -12.374 1.00 85.00 198 ALA A N 1
ATOM 1608 C CA . ALA A 1 198 ? 3.656 -8.689 -13.478 1.00 85.00 198 ALA A CA 1
ATOM 1609 C C . ALA A 1 198 ? 4.134 -7.746 -14.596 1.00 85.00 198 ALA A C 1
ATOM 1611 O O . ALA A 1 198 ? 5.255 -7.893 -15.074 1.00 85.00 198 ALA A O 1
ATOM 1612 N N . ILE A 1 199 ? 3.323 -6.755 -14.983 1.00 85.50 199 ILE A N 1
ATOM 1613 C CA . ILE A 1 199 ? 3.708 -5.726 -15.962 1.00 85.50 199 ILE A CA 1
ATOM 1614 C C . ILE A 1 199 ? 4.912 -4.936 -15.449 1.00 85.50 199 ILE A C 1
ATOM 1616 O O . ILE A 1 199 ? 5.868 -4.727 -16.189 1.00 85.50 199 ILE A O 1
ATOM 1620 N N . GLU A 1 200 ? 4.892 -4.517 -14.185 1.00 86.44 200 GLU A N 1
ATOM 1621 C CA . GLU A 1 200 ? 6.007 -3.804 -13.566 1.00 86.44 200 GLU A CA 1
ATOM 1622 C C . GLU A 1 200 ? 7.308 -4.612 -13.623 1.00 86.44 200 GLU A C 1
ATOM 1624 O O . GLU A 1 200 ? 8.338 -4.070 -14.025 1.00 86.44 200 GLU A O 1
ATOM 1629 N N . LEU A 1 201 ? 7.250 -5.900 -13.288 1.00 85.50 201 LEU A N 1
ATOM 1630 C CA . LEU A 1 201 ? 8.387 -6.812 -13.347 1.00 85.50 201 LEU A CA 1
ATOM 1631 C C . LEU A 1 201 ? 8.879 -6.994 -14.790 1.00 85.50 201 LEU A C 1
ATOM 1633 O O . LEU A 1 201 ? 10.079 -6.909 -15.036 1.00 85.50 201 LEU A O 1
ATOM 1637 N N . ILE A 1 202 ? 7.975 -7.167 -15.759 1.00 88.06 202 ILE A N 1
ATOM 1638 C CA . ILE A 1 202 ? 8.328 -7.260 -17.186 1.00 88.06 202 ILE A CA 1
ATOM 1639 C C . ILE A 1 202 ? 9.048 -5.991 -17.649 1.00 88.06 202 ILE A C 1
ATOM 1641 O O . ILE A 1 202 ? 10.074 -6.087 -18.316 1.00 88.06 202 ILE A O 1
ATOM 1645 N N . VAL A 1 203 ? 8.551 -4.808 -17.279 1.00 89.19 203 VAL A N 1
ATOM 1646 C CA . VAL A 1 203 ? 9.181 -3.529 -17.642 1.00 89.19 203 VAL A CA 1
ATOM 1647 C C . VAL A 1 203 ? 10.573 -3.403 -17.013 1.00 89.19 203 VAL A C 1
ATOM 1649 O O . VAL A 1 203 ? 11.498 -2.951 -17.683 1.00 89.19 203 VAL A O 1
ATOM 1652 N N . GLN A 1 204 ? 10.750 -3.831 -15.760 1.00 90.25 204 GLN A N 1
ATOM 1653 C CA . GLN A 1 204 ? 12.058 -3.832 -15.094 1.00 90.25 204 GLN A CA 1
ATOM 1654 C C . GLN A 1 204 ? 13.044 -4.813 -15.742 1.00 90.25 204 GLN A C 1
ATOM 1656 O O . GLN A 1 204 ? 14.201 -4.455 -15.959 1.00 90.25 204 GLN A O 1
ATOM 1661 N N . ILE A 1 205 ? 12.595 -6.022 -16.096 1.00 89.00 205 ILE A N 1
ATOM 1662 C CA . ILE A 1 205 ? 13.414 -7.003 -16.821 1.00 89.00 205 ILE A CA 1
ATOM 1663 C C . ILE A 1 205 ? 13.791 -6.467 -18.201 1.00 89.00 205 ILE A C 1
ATOM 1665 O O . ILE A 1 205 ? 14.955 -6.535 -18.580 1.00 89.00 205 ILE A O 1
ATOM 1669 N N . LEU A 1 206 ? 12.834 -5.905 -18.943 1.00 92.19 206 LEU A N 1
ATOM 1670 C CA . LEU A 1 206 ? 13.084 -5.331 -20.263 1.00 92.19 206 LEU A CA 1
ATOM 1671 C C . LEU A 1 206 ? 14.109 -4.196 -20.185 1.00 92.19 206 LEU A C 1
ATOM 1673 O O . LEU A 1 206 ? 15.036 -4.153 -20.989 1.00 92.19 206 LEU A O 1
ATOM 1677 N N . PHE A 1 207 ? 13.971 -3.315 -19.193 1.00 95.06 207 PHE A N 1
ATOM 1678 C CA . PHE A 1 207 ? 14.948 -2.268 -18.921 1.00 95.06 207 PHE A CA 1
ATOM 1679 C C . PHE A 1 207 ? 16.345 -2.851 -18.673 1.00 95.06 207 PHE A C 1
ATOM 1681 O O . PHE A 1 207 ? 17.300 -2.413 -19.308 1.00 95.06 207 PHE A O 1
ATOM 1688 N N . LEU A 1 208 ? 16.467 -3.868 -17.812 1.00 93.75 208 LEU A N 1
ATOM 1689 C CA . LEU A 1 208 ? 17.749 -4.515 -17.529 1.00 93.75 208 LEU A CA 1
ATOM 1690 C C . LEU A 1 208 ? 18.349 -5.172 -18.780 1.00 93.75 208 LEU A C 1
ATOM 1692 O O . LEU A 1 208 ? 19.537 -5.006 -19.032 1.00 93.75 208 LEU A O 1
ATOM 1696 N N . ILE A 1 209 ? 17.547 -5.878 -19.582 1.00 94.56 209 ILE A N 1
ATOM 1697 C CA . ILE A 1 209 ? 17.998 -6.503 -20.835 1.00 94.56 209 ILE A CA 1
ATOM 1698 C C . ILE A 1 209 ? 18.545 -5.445 -21.794 1.00 94.56 209 ILE A C 1
ATOM 1700 O O . ILE A 1 209 ? 19.628 -5.627 -22.345 1.00 94.56 209 ILE A O 1
ATOM 1704 N N . LEU A 1 210 ? 17.825 -4.333 -21.977 1.00 95.75 210 LEU A N 1
ATOM 1705 C CA . LEU A 1 210 ? 18.263 -3.237 -22.842 1.00 95.75 210 LEU A CA 1
ATOM 1706 C C . LEU A 1 210 ? 19.541 -2.580 -22.318 1.00 95.75 210 LEU A C 1
ATOM 1708 O O . LEU A 1 210 ? 20.453 -2.319 -23.097 1.00 95.75 210 LEU A O 1
ATOM 1712 N N . LEU A 1 211 ? 19.636 -2.366 -21.005 1.00 95.62 211 LEU A N 1
ATOM 1713 C CA . LEU A 1 211 ? 20.806 -1.781 -20.357 1.00 95.62 211 LEU A CA 1
ATOM 1714 C C . LEU A 1 211 ? 22.041 -2.684 -20.509 1.00 95.62 211 LEU A C 1
ATOM 1716 O O . LEU A 1 211 ? 23.105 -2.216 -20.904 1.00 95.62 211 LEU A O 1
ATOM 1720 N N . VAL A 1 212 ? 21.891 -3.992 -20.277 1.00 94.94 212 VAL A N 1
ATOM 1721 C CA . VAL A 1 212 ? 22.954 -4.990 -20.474 1.00 94.94 212 VAL A CA 1
ATOM 1722 C C . VAL A 1 212 ? 23.356 -5.064 -21.945 1.00 94.94 212 VAL A C 1
ATOM 1724 O O . VAL A 1 212 ? 24.544 -4.995 -22.257 1.00 94.94 212 VAL A O 1
ATOM 1727 N N . SER A 1 213 ? 22.382 -5.138 -22.856 1.00 95.81 213 SER A N 1
ATOM 1728 C CA . SER A 1 213 ? 22.628 -5.144 -24.301 1.00 95.81 213 SER A CA 1
ATOM 1729 C C . SER A 1 213 ? 23.418 -3.912 -24.739 1.00 95.81 213 SER A C 1
ATOM 1731 O O . SER A 1 213 ? 24.374 -4.052 -25.499 1.00 95.81 213 SER A O 1
ATOM 1733 N N . TYR A 1 214 ? 23.057 -2.734 -24.222 1.00 95.75 214 TYR A N 1
ATOM 1734 C CA . TYR A 1 214 ? 23.764 -1.479 -24.468 1.00 95.75 214 TYR A CA 1
ATOM 1735 C C . TYR A 1 214 ? 25.209 -1.525 -23.956 1.00 95.75 214 TYR A C 1
ATOM 1737 O O . TYR A 1 214 ? 26.125 -1.114 -24.659 1.00 95.75 214 TYR A O 1
ATOM 1745 N N . THR A 1 215 ? 25.445 -2.067 -22.756 1.00 95.50 215 THR A N 1
ATOM 1746 C CA . THR A 1 215 ? 26.810 -2.165 -22.206 1.00 95.50 215 THR A CA 1
ATOM 1747 C C . THR A 1 215 ? 27.694 -3.199 -22.896 1.00 95.50 215 THR A C 1
ATOM 1749 O O . THR A 1 215 ? 28.902 -2.997 -22.968 1.00 95.50 215 THR A O 1
ATOM 1752 N N . LEU A 1 216 ? 27.119 -4.296 -23.401 1.00 95.25 216 LEU A N 1
ATOM 1753 C CA . LEU A 1 216 ? 27.861 -5.336 -24.121 1.00 95.25 216 LEU A CA 1
ATOM 1754 C C . LEU A 1 216 ? 28.192 -4.919 -25.555 1.00 95.25 216 LEU A C 1
ATOM 1756 O O . LEU A 1 216 ? 29.234 -5.301 -26.082 1.00 95.25 216 LEU A O 1
ATOM 1760 N N . HIS A 1 217 ? 27.310 -4.139 -26.177 1.00 95.00 217 HIS A N 1
ATOM 1761 C CA . HIS A 1 217 ? 27.459 -3.670 -27.548 1.00 95.00 217 HIS A CA 1
ATOM 1762 C C . HIS A 1 217 ? 27.297 -2.149 -27.591 1.00 95.00 217 HIS A C 1
ATOM 1764 O O . HIS A 1 217 ? 26.320 -1.657 -28.164 1.00 95.00 217 HIS A O 1
ATOM 1770 N N . PRO A 1 218 ? 28.224 -1.390 -26.975 1.00 92.38 218 PRO A N 1
ATOM 1771 C CA . PRO A 1 218 ? 28.173 0.055 -27.061 1.00 92.38 218 PRO A CA 1
ATOM 1772 C C . PRO A 1 218 ? 28.274 0.473 -28.535 1.00 92.38 218 PRO A C 1
ATOM 1774 O O . PRO A 1 218 ? 28.962 -0.187 -29.323 1.00 92.38 218 PRO A O 1
ATOM 1777 N N . PRO A 1 219 ? 27.603 1.558 -28.944 1.00 84.88 219 PRO A N 1
ATOM 1778 C CA . PRO A 1 219 ? 27.682 2.038 -30.314 1.00 84.88 219 PRO A CA 1
ATOM 1779 C C . PRO A 1 219 ? 29.137 2.385 -30.665 1.00 84.88 219 PRO A C 1
ATOM 1781 O O . PRO A 1 219 ? 29.719 3.338 -30.151 1.00 84.88 219 PRO A O 1
ATOM 1784 N N . ASN A 1 220 ? 29.737 1.586 -31.549 1.00 73.12 220 ASN A N 1
ATOM 1785 C CA . ASN A 1 220 ? 31.126 1.723 -31.986 1.00 73.12 220 ASN A CA 1
ATOM 1786 C C . ASN A 1 220 ? 31.285 2.914 -32.945 1.00 73.12 220 ASN A C 1
ATOM 1788 O O . ASN A 1 220 ? 31.389 2.665 -34.146 1.00 73.12 220 ASN A O 1
ATOM 1792 N N . ARG A 1 221 ? 31.257 4.187 -32.509 1.00 65.38 221 ARG A N 1
ATOM 1793 C CA . ARG A 1 221 ? 31.491 5.315 -33.445 1.00 65.38 221 ARG A CA 1
ATOM 1794 C C . ARG A 1 221 ? 32.308 6.482 -32.893 1.00 65.38 221 ARG A C 1
ATOM 1796 O O . ARG A 1 221 ? 32.069 6.981 -31.801 1.00 65.38 221 ARG A O 1
ATOM 1803 N N . ALA A 1 222 ? 33.251 6.927 -33.728 1.00 56.75 222 ALA A N 1
ATOM 1804 C CA . ALA A 1 222 ? 34.086 8.102 -33.521 1.00 56.75 222 ALA A CA 1
ATOM 1805 C C . ALA A 1 222 ? 33.260 9.391 -33.690 1.00 56.75 222 ALA A C 1
ATOM 1807 O O . ALA A 1 222 ? 32.539 9.560 -34.671 1.00 56.75 222 ALA A O 1
ATOM 1808 N N . VAL A 1 223 ? 33.412 10.301 -32.729 1.00 57.91 223 VAL A N 1
ATOM 1809 C CA . VAL A 1 223 ? 32.613 11.512 -32.437 1.00 57.91 223 VAL A CA 1
ATOM 1810 C C . VAL A 1 223 ? 32.616 12.588 -33.549 1.00 57.91 223 VAL A C 1
ATOM 1812 O O . VAL A 1 223 ? 32.034 13.653 -33.397 1.00 57.91 223 VAL A O 1
ATOM 1815 N N . ILE A 1 224 ? 33.236 12.343 -34.704 1.00 63.38 224 ILE A N 1
ATOM 1816 C CA . ILE A 1 224 ? 33.731 13.424 -35.572 1.00 63.38 224 ILE A CA 1
ATOM 1817 C C . ILE A 1 224 ? 32.664 14.009 -36.531 1.00 63.38 224 ILE A C 1
ATOM 1819 O O . ILE A 1 224 ? 32.864 15.107 -37.036 1.00 63.38 224 ILE A O 1
ATOM 1823 N N . TYR A 1 225 ? 31.505 13.362 -36.748 1.00 56.09 225 TYR A N 1
ATOM 1824 C CA . TYR A 1 225 ? 30.508 13.826 -37.746 1.00 56.09 225 TYR A CA 1
ATOM 1825 C C . TYR A 1 225 ? 29.036 13.827 -37.283 1.00 56.09 225 TYR A C 1
ATOM 1827 O O . TYR A 1 225 ? 28.123 13.784 -38.106 1.00 56.09 225 TYR A O 1
ATOM 1835 N N . ALA A 1 226 ? 28.771 13.852 -35.975 1.00 56.56 226 ALA A N 1
ATOM 1836 C CA . ALA A 1 226 ? 27.411 13.765 -35.435 1.00 56.56 226 ALA A CA 1
ATOM 1837 C C . ALA A 1 226 ? 26.705 15.136 -35.381 1.00 56.56 226 ALA A C 1
ATOM 1839 O O . ALA A 1 226 ? 26.489 15.680 -34.303 1.00 56.56 226 ALA A O 1
ATOM 1840 N N . GLU A 1 227 ? 26.335 15.701 -36.533 1.00 64.12 227 GLU A N 1
ATOM 1841 C CA . GLU A 1 227 ? 25.500 16.918 -36.574 1.00 64.12 227 GLU A CA 1
ATOM 1842 C C . GLU A 1 227 ? 23.984 16.631 -36.627 1.00 64.12 227 GLU A C 1
ATOM 1844 O O . GLU A 1 227 ? 23.187 17.562 -36.528 1.00 64.12 227 GLU A O 1
ATOM 1849 N N . THR A 1 228 ? 23.534 15.370 -36.719 1.00 64.56 228 THR A N 1
ATOM 1850 C CA . THR A 1 228 ? 22.100 15.049 -36.859 1.00 64.56 228 THR A CA 1
ATOM 1851 C C . THR A 1 228 ? 21.539 14.127 -35.766 1.00 64.56 228 THR A C 1
ATOM 1853 O O . THR A 1 228 ? 22.095 13.082 -35.432 1.00 64.56 228 THR A O 1
ATOM 1856 N N . LEU A 1 229 ? 20.356 14.500 -35.248 1.00 64.62 229 LEU A N 1
ATOM 1857 C CA . LEU A 1 229 ? 19.496 13.721 -34.332 1.00 64.62 229 LEU A CA 1
ATOM 1858 C C . LEU A 1 229 ? 19.057 12.356 -34.896 1.00 64.62 229 LEU A C 1
ATOM 1860 O O . LEU A 1 229 ? 18.539 11.528 -34.151 1.00 64.62 229 LEU A O 1
ATOM 1864 N N . GLU A 1 230 ? 19.279 12.103 -36.189 1.00 67.50 230 GLU A N 1
ATOM 1865 C CA . GLU A 1 230 ? 19.012 10.819 -36.856 1.00 67.50 230 GLU A CA 1
ATOM 1866 C C . GLU A 1 230 ? 19.828 9.657 -36.275 1.00 67.50 230 GLU A C 1
ATOM 1868 O O . GLU A 1 230 ? 19.572 8.496 -36.590 1.00 67.50 230 GLU A O 1
ATOM 1873 N N . TYR A 1 231 ? 20.815 9.961 -35.429 1.00 72.50 231 TYR A N 1
ATOM 1874 C CA . TYR A 1 231 ? 21.785 8.986 -34.967 1.00 72.50 231 TYR A CA 1
ATOM 1875 C C . TYR A 1 231 ? 21.434 8.278 -33.646 1.00 72.50 231 TYR A C 1
ATOM 1877 O O . TYR A 1 231 ? 22.102 7.313 -33.272 1.00 72.50 231 TYR A O 1
ATOM 1885 N N . ILE A 1 232 ? 20.379 8.699 -32.941 1.00 83.94 232 ILE A N 1
ATOM 1886 C CA . ILE A 1 232 ? 19.920 7.991 -31.737 1.00 83.94 232 ILE A CA 1
ATOM 1887 C C . ILE A 1 232 ? 19.170 6.730 -32.175 1.00 83.94 232 ILE A C 1
ATOM 1889 O O . ILE A 1 232 ? 18.077 6.803 -32.739 1.00 83.94 232 ILE A O 1
ATOM 1893 N N . GLY A 1 233 ? 19.761 5.565 -31.913 1.00 87.88 233 GLY A N 1
ATOM 1894 C CA . GLY A 1 233 ? 19.115 4.288 -32.172 1.00 87.88 233 GLY A CA 1
ATOM 1895 C C . GLY A 1 233 ? 17.842 4.108 -31.339 1.00 87.88 233 GLY A C 1
ATOM 1896 O O . GLY A 1 233 ? 17.651 4.689 -30.265 1.00 87.88 233 GLY A O 1
ATOM 1897 N N . TRP A 1 234 ? 16.934 3.268 -31.841 1.00 89.31 234 TRP A N 1
ATOM 1898 C CA . TRP A 1 234 ? 15.687 2.958 -31.136 1.00 89.31 234 TRP A CA 1
ATOM 1899 C C . TRP A 1 234 ? 15.935 2.329 -29.761 1.00 89.31 234 TRP A C 1
ATOM 1901 O O . TRP A 1 234 ? 15.147 2.550 -28.846 1.00 89.31 234 TRP A O 1
ATOM 1911 N N . GLY A 1 235 ? 17.024 1.571 -29.594 1.00 90.81 235 GLY A N 1
ATOM 1912 C CA . GLY A 1 235 ? 17.369 0.942 -28.318 1.00 90.81 235 GLY A CA 1
ATOM 1913 C C . GLY A 1 235 ? 17.646 1.973 -27.226 1.00 90.81 235 GLY A C 1
ATOM 1914 O O . GLY A 1 235 ? 17.097 1.879 -26.130 1.00 90.81 235 GLY A O 1
ATOM 1915 N N . GLU A 1 236 ? 18.427 2.997 -27.551 1.00 93.38 236 GLU A N 1
ATOM 1916 C CA . GLU A 1 236 ? 18.777 4.102 -26.666 1.00 93.38 236 GLU A CA 1
ATOM 1917 C C . GLU A 1 236 ? 17.555 4.964 -26.364 1.00 93.38 236 GLU A C 1
ATOM 1919 O O . GLU A 1 236 ? 17.292 5.268 -25.202 1.00 93.38 236 GLU A O 1
ATOM 1924 N N . ALA A 1 237 ? 16.748 5.284 -27.380 1.00 91.50 237 ALA A N 1
ATOM 1925 C CA . ALA A 1 237 ? 15.504 6.024 -27.188 1.00 91.50 237 ALA A CA 1
ATOM 1926 C C . ALA A 1 237 ? 14.539 5.289 -26.237 1.00 91.50 237 ALA A C 1
ATOM 1928 O O . ALA A 1 237 ? 13.998 5.896 -25.310 1.00 91.50 237 ALA A O 1
ATOM 1929 N N . ILE A 1 238 ? 14.360 3.973 -26.416 1.00 93.25 238 ILE A N 1
ATOM 1930 C CA . ILE A 1 238 ? 13.532 3.143 -25.527 1.00 93.25 238 ILE A CA 1
ATOM 1931 C C . ILE A 1 238 ? 14.136 3.098 -24.119 1.00 93.25 238 ILE A C 1
ATOM 1933 O O . ILE A 1 238 ? 13.398 3.203 -23.142 1.00 93.25 238 ILE A O 1
ATOM 1937 N N . LEU A 1 239 ? 15.458 2.979 -23.985 1.00 95.25 239 LEU A N 1
ATOM 1938 C CA . LEU A 1 239 ? 16.132 2.930 -22.688 1.00 95.25 239 LEU A CA 1
ATOM 1939 C C . LEU A 1 239 ? 16.002 4.253 -21.912 1.00 95.25 239 LEU A C 1
ATOM 1941 O O . LEU A 1 239 ? 15.703 4.242 -20.715 1.00 95.25 239 LEU A O 1
ATOM 1945 N N . VAL A 1 240 ? 16.151 5.396 -22.586 1.00 95.12 240 VAL A N 1
ATOM 1946 C CA . VAL A 1 240 ? 15.913 6.732 -22.010 1.00 95.12 240 VAL A CA 1
ATOM 1947 C C . VAL A 1 240 ? 14.456 6.881 -21.592 1.00 95.12 240 VAL A C 1
ATOM 1949 O O . VAL A 1 240 ? 14.158 7.316 -20.481 1.00 95.12 240 VAL A O 1
ATOM 1952 N N . PHE A 1 241 ? 13.534 6.459 -22.452 1.00 94.00 241 PHE A N 1
ATOM 1953 C CA . PHE A 1 241 ? 12.113 6.533 -22.163 1.00 94.00 241 PHE A CA 1
ATOM 1954 C C . PHE A 1 241 ? 11.718 5.659 -20.957 1.00 94.00 241 PHE A C 1
ATOM 1956 O O . PHE A 1 241 ? 11.025 6.120 -20.048 1.00 94.00 241 PHE A O 1
ATOM 1963 N N . LEU A 1 242 ? 12.193 4.411 -20.907 1.00 94.62 242 LEU A N 1
ATOM 1964 C CA . LEU A 1 242 ? 11.942 3.494 -19.796 1.00 94.62 242 LEU A CA 1
ATOM 1965 C C . LEU A 1 242 ? 12.591 3.982 -18.500 1.00 94.62 242 LEU A C 1
ATOM 1967 O O . LEU A 1 242 ? 11.939 3.964 -17.459 1.00 94.62 242 LEU A O 1
ATOM 1971 N N . SER A 1 243 ? 13.839 4.456 -18.546 1.00 96.44 243 SER A N 1
ATOM 1972 C CA . SER A 1 243 ? 14.512 5.003 -17.361 1.00 96.44 243 SER A CA 1
ATOM 1973 C C . SER A 1 243 ? 13.771 6.216 -16.799 1.00 96.44 243 SER A C 1
ATOM 1975 O O . SER A 1 243 ? 13.569 6.280 -15.586 1.00 96.44 243 SER A O 1
ATOM 1977 N N . LEU A 1 244 ? 13.260 7.115 -17.649 1.00 95.06 244 LEU A N 1
ATOM 1978 C CA . LEU A 1 244 ? 12.396 8.220 -17.228 1.00 95.06 244 LEU A CA 1
ATOM 1979 C C . LEU A 1 244 ? 11.089 7.715 -16.604 1.00 95.06 244 LEU A C 1
ATOM 1981 O O . LEU A 1 244 ? 10.744 8.106 -15.489 1.00 95.06 244 LEU A O 1
ATOM 1985 N N . ALA A 1 245 ? 10.372 6.819 -17.288 1.00 92.94 245 ALA A N 1
ATOM 1986 C CA . ALA A 1 245 ? 9.095 6.290 -16.811 1.00 92.94 245 ALA A CA 1
ATOM 1987 C C . ALA A 1 245 ? 9.227 5.590 -15.445 1.00 92.94 245 ALA A C 1
ATOM 1989 O O . ALA A 1 245 ? 8.361 5.729 -14.578 1.00 92.94 245 ALA A O 1
ATOM 1990 N N . LEU A 1 246 ? 10.327 4.865 -15.229 1.00 91.81 246 LEU A N 1
ATOM 1991 C CA . LEU A 1 246 ? 10.642 4.202 -13.964 1.00 91.81 246 LEU A CA 1
ATOM 1992 C C . LEU A 1 246 ? 11.118 5.192 -12.885 1.00 91.81 246 LEU A C 1
ATOM 1994 O O . LEU A 1 246 ? 10.820 4.996 -11.707 1.00 91.81 246 LEU A O 1
ATOM 1998 N N . SER A 1 247 ? 11.775 6.285 -13.277 1.00 92.44 247 SER A N 1
ATOM 1999 C CA . SER A 1 247 ? 12.216 7.369 -12.385 1.00 92.44 247 SER A CA 1
ATOM 2000 C C . SER A 1 247 ? 11.070 8.251 -11.877 1.00 92.44 247 SER A C 1
ATOM 2002 O O . SER A 1 247 ? 11.160 8.815 -10.789 1.00 92.44 247 SER A O 1
ATOM 2004 N N . LEU A 1 248 ? 9.962 8.355 -12.617 1.00 90.31 248 LEU A N 1
ATOM 2005 C CA . LEU A 1 248 ? 8.777 9.127 -12.206 1.00 90.31 248 LEU A CA 1
ATOM 2006 C C . LEU A 1 248 ? 7.943 8.446 -11.104 1.00 90.31 248 LEU A C 1
ATOM 2008 O O . LEU A 1 248 ? 6.945 8.996 -10.635 1.00 90.31 248 LEU A O 1
ATOM 2012 N N . ARG A 1 249 ? 8.320 7.236 -10.684 1.00 86.75 249 ARG A N 1
ATOM 2013 C CA . ARG A 1 249 ? 7.669 6.520 -9.581 1.00 86.75 249 ARG A CA 1
ATOM 2014 C C . ARG A 1 249 ? 7.949 7.209 -8.243 1.00 86.75 249 ARG A C 1
ATOM 2016 O O . ARG A 1 249 ? 8.861 8.023 -8.129 1.00 86.75 249 ARG A O 1
ATOM 2023 N N . LYS A 1 250 ? 7.191 6.838 -7.198 1.00 85.38 250 LYS A N 1
ATOM 2024 C CA . LYS A 1 250 ? 7.426 7.330 -5.828 1.00 85.38 250 LYS A CA 1
ATOM 2025 C C . LYS A 1 250 ? 8.917 7.170 -5.490 1.00 85.38 250 LYS A C 1
ATOM 2027 O O . LYS A 1 250 ? 9.412 6.043 -5.603 1.00 85.38 250 LYS A O 1
ATOM 2032 N N . PRO A 1 251 ? 9.616 8.251 -5.098 1.00 83.94 251 PRO A N 1
ATOM 2033 C CA . PRO A 1 251 ? 11.051 8.209 -4.883 1.00 83.94 251 PRO A CA 1
ATOM 2034 C C . PRO A 1 251 ? 11.367 7.152 -3.831 1.00 83.94 251 PRO A C 1
ATOM 2036 O O . PRO A 1 251 ? 10.780 7.110 -2.748 1.00 83.94 251 PRO A O 1
ATOM 2039 N N . SER A 1 252 ? 12.255 6.243 -4.200 1.00 88.19 252 SER A N 1
ATOM 2040 C CA . SER A 1 252 ? 12.679 5.131 -3.369 1.00 88.19 252 SER A CA 1
ATOM 2041 C C . SER A 1 252 ? 14.119 4.807 -3.716 1.00 88.19 252 SER A C 1
ATOM 2043 O O . SER A 1 252 ? 14.514 4.926 -4.875 1.00 88.19 252 SER A O 1
ATOM 2045 N N . PHE A 1 253 ? 14.887 4.348 -2.731 1.00 88.69 253 PHE A N 1
ATOM 2046 C CA . PHE A 1 253 ? 16.261 3.895 -2.942 1.00 88.69 253 PHE A CA 1
ATOM 2047 C C . PHE A 1 253 ? 16.354 2.805 -4.025 1.00 88.69 253 PHE A C 1
ATOM 2049 O O . PHE A 1 253 ? 17.311 2.768 -4.795 1.00 88.69 253 PHE A O 1
ATOM 2056 N N . PHE A 1 254 ? 15.303 1.991 -4.164 1.00 88.88 254 PHE A N 1
ATOM 2057 C CA . PHE A 1 254 ? 15.178 0.972 -5.208 1.00 88.88 254 PHE A CA 1
ATOM 2058 C C . PHE A 1 254 ? 15.134 1.540 -6.636 1.00 88.88 254 PHE A C 1
ATOM 2060 O O . PHE A 1 254 ? 15.442 0.821 -7.581 1.00 88.88 254 PHE A O 1
ATOM 2067 N N . ASN A 1 255 ? 14.783 2.820 -6.804 1.00 92.50 255 ASN A N 1
ATOM 2068 C CA . ASN A 1 255 ? 14.692 3.466 -8.114 1.00 92.50 255 ASN A CA 1
ATOM 2069 C C . ASN A 1 255 ? 16.005 4.138 -8.555 1.00 92.50 255 ASN A C 1
ATOM 2071 O O . ASN A 1 255 ? 16.093 4.612 -9.685 1.00 92.50 255 ASN A O 1
ATOM 2075 N N . THR A 1 256 ? 17.033 4.164 -7.699 1.00 94.75 256 THR A N 1
ATOM 2076 C CA . THR A 1 256 ? 18.349 4.758 -8.002 1.00 94.75 256 THR A CA 1
ATOM 2077 C C . THR A 1 256 ? 18.978 4.266 -9.314 1.00 94.75 256 THR A C 1
ATOM 2079 O O . THR A 1 256 ? 19.476 5.125 -10.039 1.00 94.75 256 THR A O 1
ATOM 2082 N N . PRO A 1 257 ? 18.930 2.967 -9.703 1.00 95.88 257 PRO A N 1
ATOM 2083 C CA . PRO A 1 257 ? 19.451 2.547 -11.006 1.00 95.88 257 PRO A CA 1
ATOM 2084 C C . PRO A 1 257 ? 18.817 3.317 -12.167 1.00 95.88 257 PRO A C 1
ATOM 2086 O O . PRO A 1 257 ? 19.524 3.771 -13.059 1.00 95.88 257 PRO A O 1
ATOM 2089 N N . PHE A 1 258 ? 17.496 3.518 -12.127 1.00 96.06 258 PHE A N 1
ATOM 2090 C CA . PHE A 1 258 ? 16.763 4.197 -13.193 1.00 96.06 258 PHE A CA 1
ATOM 2091 C C . PHE A 1 258 ? 17.130 5.679 -13.269 1.00 96.06 258 PHE A C 1
ATOM 2093 O O . PHE A 1 258 ? 17.340 6.183 -14.370 1.00 96.06 258 PHE A O 1
ATOM 2100 N N . TYR A 1 259 ? 17.280 6.350 -12.119 1.00 96.75 259 TYR A N 1
ATOM 2101 C CA . TYR A 1 259 ? 17.746 7.739 -12.073 1.00 96.75 259 TYR A CA 1
ATOM 2102 C C . TYR A 1 259 ? 19.166 7.874 -12.622 1.00 96.75 259 TYR A C 1
ATOM 2104 O O . TYR A 1 259 ? 19.429 8.779 -13.408 1.00 96.75 259 TYR A O 1
ATOM 2112 N N . LEU A 1 260 ? 20.075 6.972 -12.236 1.00 96.88 260 LEU A N 1
ATOM 2113 C CA . LEU A 1 260 ? 21.461 6.988 -12.702 1.00 96.88 260 LEU A CA 1
ATOM 2114 C C . LEU A 1 260 ? 21.545 6.779 -14.213 1.00 96.88 260 LEU A C 1
ATOM 2116 O O . LEU A 1 260 ? 22.223 7.552 -14.885 1.00 96.88 260 LEU A O 1
ATOM 2120 N N . SER A 1 261 ? 20.830 5.789 -14.757 1.00 96.94 261 SER A N 1
ATOM 2121 C CA . SER A 1 261 ? 20.786 5.585 -16.205 1.00 96.94 261 SER A CA 1
ATOM 2122 C C . SER A 1 261 ? 20.156 6.791 -16.905 1.00 96.94 261 SER A C 1
ATOM 2124 O O . SER A 1 261 ? 20.751 7.319 -17.837 1.00 96.94 261 SER A O 1
ATOM 2126 N N . PHE A 1 262 ? 19.005 7.287 -16.435 1.00 97.38 262 PHE A N 1
ATOM 2127 C CA . PHE A 1 262 ? 18.337 8.442 -17.042 1.00 97.38 262 PHE A CA 1
ATOM 2128 C C . PHE A 1 262 ? 19.248 9.675 -17.080 1.00 97.38 262 PHE A C 1
ATOM 2130 O O . PHE A 1 262 ? 19.408 10.284 -18.134 1.00 97.38 262 PHE A O 1
ATOM 2137 N N . LEU A 1 263 ? 19.898 10.009 -15.959 1.00 96.62 263 LEU A N 1
ATOM 2138 C CA . LEU A 1 263 ? 20.829 11.134 -15.879 1.00 96.62 263 LEU A CA 1
ATOM 2139 C C . LEU A 1 263 ? 22.062 10.925 -16.763 1.00 96.62 263 LEU A C 1
ATOM 2141 O O . LEU A 1 263 ? 22.481 11.865 -17.431 1.00 96.62 263 LEU A O 1
ATOM 2145 N N . ALA A 1 264 ? 22.619 9.711 -16.818 1.00 96.81 264 ALA A N 1
ATOM 2146 C CA . ALA A 1 264 ? 23.775 9.413 -17.663 1.00 96.81 264 ALA A CA 1
ATOM 2147 C C . ALA A 1 264 ? 23.494 9.682 -19.148 1.00 96.81 264 ALA A C 1
ATOM 2149 O O . ALA A 1 264 ? 24.338 10.266 -19.828 1.00 96.81 264 ALA A O 1
ATOM 2150 N N . PHE A 1 265 ? 22.306 9.302 -19.630 1.00 95.06 265 PHE A N 1
ATOM 2151 C CA . PHE A 1 265 ? 21.867 9.606 -20.992 1.00 95.06 265 PHE A CA 1
ATOM 2152 C C . PHE A 1 265 ? 21.497 11.084 -21.167 1.00 95.06 265 PHE A C 1
ATOM 2154 O O . PHE A 1 265 ? 21.881 11.685 -22.166 1.00 95.06 265 PHE A O 1
ATOM 2161 N N . LEU A 1 266 ? 20.804 11.693 -20.199 1.00 94.44 266 LEU A N 1
ATOM 2162 C CA . LEU A 1 266 ? 20.387 13.097 -20.266 1.00 94.44 266 LEU A CA 1
ATOM 2163 C C . LEU A 1 266 ? 21.588 14.050 -20.367 1.00 94.44 266 LEU A C 1
ATOM 2165 O O . LEU A 1 266 ? 21.564 14.969 -21.180 1.00 94.44 266 LEU A O 1
ATOM 2169 N N . PHE A 1 267 ? 22.645 13.815 -19.582 1.00 94.25 267 PHE A N 1
ATOM 2170 C CA . PHE A 1 267 ? 23.858 14.641 -19.595 1.00 94.25 267 PHE A C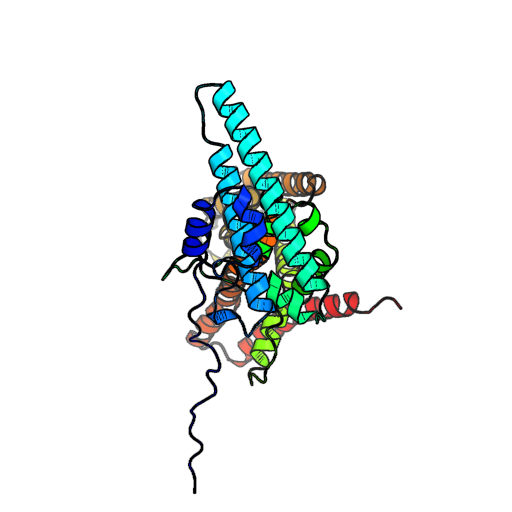A 1
ATOM 2171 C C . PHE A 1 267 ? 24.689 14.501 -20.871 1.00 94.25 267 PHE A C 1
ATOM 2173 O O . PHE A 1 267 ? 25.535 15.354 -21.125 1.00 94.25 267 PHE A O 1
ATOM 2180 N N . PHE A 1 268 ? 24.474 13.443 -21.654 1.00 90.31 268 PHE A N 1
ATOM 2181 C CA . PHE A 1 268 ? 25.219 13.213 -22.888 1.00 90.31 268 PHE A CA 1
ATOM 2182 C C . PHE A 1 268 ? 24.477 13.643 -24.147 1.00 90.31 268 PHE A C 1
ATOM 2184 O O . PHE A 1 268 ? 25.105 13.666 -25.203 1.00 90.31 268 PHE A O 1
ATOM 2191 N N . LEU A 1 269 ? 23.209 14.063 -24.057 1.00 88.06 269 LEU A N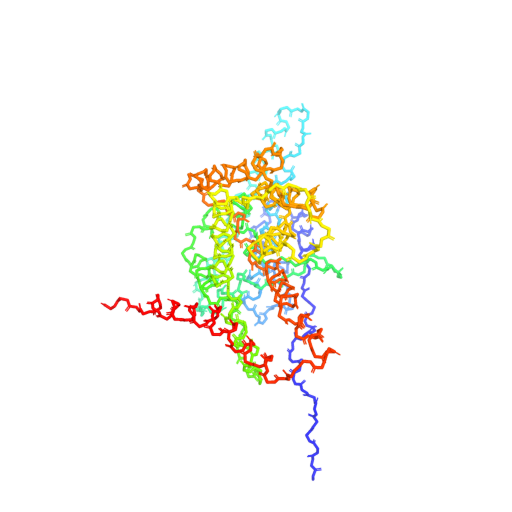 1
ATOM 2192 C CA . LEU A 1 269 ? 22.475 14.588 -25.209 1.00 88.06 269 LEU A CA 1
ATOM 2193 C C . LEU A 1 269 ? 23.226 15.770 -25.858 1.00 88.06 269 LEU A C 1
ATOM 2195 O O . LEU A 1 269 ? 23.687 16.663 -25.147 1.00 88.06 269 LEU A O 1
ATOM 2199 N N . PRO A 1 270 ? 23.342 15.807 -27.201 1.00 84.69 270 PRO A N 1
ATOM 2200 C CA . PRO A 1 270 ? 22.666 14.944 -28.183 1.00 84.69 270 PRO A CA 1
ATOM 2201 C C . PRO A 1 270 ? 23.346 13.586 -28.446 1.00 84.69 270 PRO A C 1
ATOM 2203 O O . PRO A 1 270 ? 22.808 12.768 -29.186 1.00 84.69 270 PRO A O 1
ATOM 2206 N N . SER A 1 271 ? 24.520 13.341 -27.866 1.00 87.62 271 SER A N 1
ATOM 2207 C CA . SER A 1 271 ? 25.273 12.091 -28.001 1.00 87.62 271 SER A CA 1
ATOM 2208 C C . SER A 1 271 ? 24.820 11.002 -27.013 1.00 87.62 271 SER A C 1
ATOM 2210 O O . SER A 1 271 ? 24.004 11.230 -26.119 1.00 87.62 271 SER A O 1
ATOM 2212 N N . VAL A 1 272 ? 25.345 9.787 -27.180 1.00 91.44 272 VAL A N 1
ATOM 2213 C CA . VAL A 1 272 ? 25.065 8.635 -26.309 1.00 91.44 272 VAL A CA 1
ATOM 2214 C C . VAL A 1 272 ? 26.306 8.282 -25.476 1.00 91.44 272 VAL A C 1
ATOM 2216 O O . VAL A 1 272 ? 27.425 8.448 -25.969 1.00 91.44 272 VAL A O 1
ATOM 2219 N N . PRO A 1 273 ? 26.157 7.804 -24.225 1.00 94.06 273 PRO A N 1
ATOM 2220 C CA . PRO A 1 273 ? 27.294 7.461 -23.368 1.00 94.06 273 PRO A CA 1
ATOM 2221 C C . PRO A 1 273 ? 28.237 6.419 -23.997 1.00 94.06 273 PRO A C 1
ATOM 2223 O O . PRO A 1 273 ? 27.891 5.242 -24.076 1.00 94.06 273 PRO A O 1
ATOM 2226 N N . SER A 1 274 ? 29.442 6.812 -24.411 1.00 92.94 274 SER A N 1
ATOM 2227 C CA . SER A 1 274 ? 30.439 5.881 -24.969 1.00 92.94 274 SER A CA 1
ATOM 2228 C C . SER A 1 274 ? 31.393 5.330 -23.894 1.00 92.94 274 SER A C 1
ATOM 2230 O O . SER A 1 274 ? 31.574 5.987 -22.869 1.00 92.94 274 SER A O 1
ATOM 2232 N N . PRO A 1 275 ? 32.044 4.165 -24.105 1.00 93.50 275 PRO A N 1
ATOM 2233 C CA . PRO A 1 275 ? 32.913 3.519 -23.110 1.00 93.50 275 PRO A CA 1
ATOM 2234 C C . PRO A 1 275 ? 34.046 4.381 -22.545 1.00 93.50 275 PRO A C 1
ATOM 2236 O O . PRO A 1 275 ? 34.514 4.136 -21.437 1.00 93.50 275 PRO A O 1
ATOM 2239 N N . GLU A 1 276 ? 34.471 5.398 -23.290 1.00 91.81 276 GLU A N 1
ATOM 2240 C CA . GLU A 1 276 ? 35.528 6.336 -22.900 1.00 91.81 276 GLU A CA 1
ATOM 2241 C C . GLU A 1 276 ? 35.039 7.411 -21.913 1.00 91.81 276 GLU A C 1
ATOM 2243 O O . GLU A 1 276 ? 35.838 8.108 -21.293 1.00 91.81 276 GLU A O 1
ATOM 2248 N N . ASN A 1 277 ? 33.721 7.548 -21.750 1.00 91.69 277 ASN A N 1
ATOM 2249 C CA . ASN A 1 277 ? 33.094 8.614 -20.988 1.00 91.69 277 ASN A CA 1
ATOM 2250 C C . ASN A 1 277 ? 32.622 8.164 -19.603 1.00 91.69 277 ASN A C 1
ATOM 2252 O O . ASN A 1 277 ? 32.118 7.057 -19.404 1.00 91.69 277 ASN A O 1
ATOM 2256 N N . LEU A 1 278 ? 32.662 9.096 -18.646 1.00 94.81 278 LEU A N 1
ATOM 2257 C CA . LEU A 1 278 ? 32.175 8.878 -17.281 1.00 94.81 278 LEU A CA 1
ATOM 2258 C C . LEU A 1 278 ? 30.695 8.454 -17.241 1.00 94.81 278 LEU A C 1
ATOM 2260 O O . LEU A 1 278 ? 30.321 7.625 -16.416 1.00 94.81 278 LEU A O 1
ATOM 2264 N N . SER A 1 279 ? 29.856 8.935 -18.162 1.00 94.81 279 SER A N 1
ATOM 2265 C CA . SER A 1 279 ? 28.454 8.501 -18.229 1.00 94.81 279 SER A CA 1
ATOM 2266 C C . SER A 1 279 ? 28.284 7.021 -18.548 1.00 94.81 279 SER A C 1
ATOM 2268 O O . SER A 1 279 ? 27.355 6.405 -18.034 1.00 94.81 279 SER A O 1
ATOM 2270 N N . PHE A 1 280 ? 29.180 6.409 -19.325 1.00 95.38 280 PHE A N 1
ATOM 2271 C CA . PHE A 1 280 ? 29.127 4.963 -19.536 1.00 95.38 280 PHE A CA 1
ATOM 2272 C C . PHE A 1 280 ? 29.497 4.204 -18.260 1.00 95.38 280 PHE A C 1
ATOM 2274 O O . PHE A 1 280 ? 28.850 3.215 -17.924 1.00 95.38 280 PHE A O 1
ATOM 2281 N N . VAL A 1 281 ? 30.455 4.717 -17.480 1.00 95.25 281 VAL A N 1
ATOM 2282 C CA . VAL A 1 281 ? 30.769 4.177 -16.146 1.00 95.25 281 VAL A CA 1
ATOM 2283 C C . VAL A 1 281 ? 29.558 4.282 -15.213 1.00 95.25 281 VAL A C 1
ATOM 2285 O O . VAL A 1 281 ? 29.277 3.334 -14.483 1.00 95.25 281 VAL A O 1
ATOM 2288 N N . ILE A 1 282 ? 28.784 5.375 -15.273 1.00 97.00 282 ILE A N 1
ATOM 2289 C CA . ILE A 1 282 ? 27.519 5.509 -14.525 1.00 97.00 282 ILE A CA 1
ATOM 2290 C C . ILE A 1 282 ? 26.492 4.465 -14.989 1.00 97.00 282 ILE A C 1
ATOM 2292 O O . ILE A 1 282 ? 25.840 3.840 -14.152 1.00 97.00 282 ILE A O 1
ATOM 2296 N N . VAL A 1 283 ? 26.361 4.234 -16.299 1.00 96.50 283 VAL A N 1
ATOM 2297 C CA . VAL A 1 283 ? 25.469 3.205 -16.861 1.00 96.50 283 VAL A CA 1
ATOM 2298 C C . VAL A 1 283 ? 25.860 1.808 -16.366 1.00 96.50 283 VAL A C 1
ATOM 2300 O O . VAL A 1 283 ? 25.011 1.089 -15.839 1.00 96.50 283 VAL A O 1
ATOM 2303 N N . VAL A 1 284 ? 27.139 1.438 -16.428 1.00 94.94 284 VAL A N 1
ATOM 2304 C CA . VAL A 1 284 ? 27.632 0.159 -15.884 1.00 94.94 284 VAL A CA 1
ATOM 2305 C C . VAL A 1 284 ? 27.406 0.084 -14.369 1.00 94.94 284 VAL A C 1
ATOM 2307 O O . VAL A 1 284 ? 26.911 -0.921 -13.859 1.00 94.94 284 VAL A O 1
ATOM 2310 N N . GLY A 1 285 ? 27.683 1.171 -13.645 1.00 94.19 285 GLY A N 1
ATOM 2311 C CA . GLY A 1 285 ? 27.418 1.285 -12.212 1.00 94.19 285 GLY A CA 1
ATOM 2312 C C . GLY A 1 285 ? 25.941 1.082 -11.865 1.00 94.19 285 GLY A C 1
ATOM 2313 O O . GLY A 1 285 ? 25.629 0.429 -10.870 1.00 94.19 285 GLY A O 1
ATOM 2314 N N . SER A 1 286 ? 25.025 1.559 -12.713 1.00 96.25 286 SER A N 1
ATOM 2315 C CA . SER A 1 286 ? 23.584 1.363 -12.533 1.00 96.25 286 SER A CA 1
ATOM 2316 C C . SER A 1 286 ? 23.163 -0.106 -12.673 1.00 96.25 286 SER A C 1
ATOM 2318 O O . SER A 1 286 ? 22.323 -0.553 -11.892 1.00 96.25 286 SER A O 1
ATOM 2320 N N . ILE A 1 287 ? 23.798 -0.891 -13.560 1.00 93.56 287 ILE A N 1
ATOM 2321 C CA . ILE A 1 287 ? 23.590 -2.350 -13.641 1.00 93.56 287 ILE A CA 1
ATOM 2322 C C . ILE A 1 287 ? 24.048 -3.016 -12.343 1.00 93.56 287 ILE A C 1
ATOM 2324 O O . ILE A 1 287 ? 23.280 -3.753 -11.724 1.00 93.56 287 ILE A O 1
ATOM 2328 N N . SER A 1 288 ? 25.275 -2.735 -11.899 1.00 92.19 288 SER A N 1
ATOM 2329 C CA . SER A 1 288 ? 25.834 -3.308 -10.667 1.00 92.19 288 SER A CA 1
ATOM 2330 C C . SER A 1 288 ? 24.967 -2.992 -9.451 1.00 92.19 288 SER A C 1
ATOM 2332 O O . SER A 1 288 ? 24.713 -3.862 -8.616 1.00 92.19 288 SER A O 1
ATOM 2334 N N . PHE A 1 289 ? 24.456 -1.764 -9.371 1.00 93.25 289 PHE A N 1
ATOM 2335 C CA . PHE A 1 289 ? 23.554 -1.343 -8.310 1.00 93.25 289 PHE A CA 1
ATOM 2336 C C . PHE A 1 289 ? 22.191 -2.052 -8.399 1.00 93.25 289 PHE A C 1
ATOM 2338 O O . PHE A 1 289 ? 21.678 -2.518 -7.381 1.00 93.25 289 PHE A O 1
ATOM 2345 N N . PHE A 1 290 ? 21.634 -2.214 -9.606 1.00 92.25 290 PHE A N 1
ATOM 2346 C CA . PHE A 1 290 ? 20.393 -2.965 -9.832 1.00 92.25 290 PHE A CA 1
ATOM 2347 C C . PHE A 1 290 ? 20.526 -4.428 -9.389 1.00 92.25 290 PHE A C 1
ATOM 2349 O O . PHE A 1 290 ? 19.689 -4.927 -8.639 1.00 92.25 290 PHE A O 1
ATOM 2356 N N . VAL A 1 291 ? 21.598 -5.109 -9.808 1.00 88.06 291 VAL A N 1
ATOM 2357 C CA . VAL A 1 291 ? 21.880 -6.502 -9.425 1.00 88.06 291 VAL A CA 1
ATOM 2358 C C . VAL A 1 291 ? 22.092 -6.618 -7.917 1.00 88.06 291 VAL A C 1
ATOM 2360 O O . VAL A 1 291 ? 21.547 -7.528 -7.298 1.00 88.06 291 VAL A O 1
ATOM 2363 N N . SER A 1 292 ? 22.813 -5.674 -7.305 1.00 87.19 292 SER A N 1
ATOM 2364 C CA . SER A 1 292 ? 23.019 -5.658 -5.851 1.00 87.19 292 SER A CA 1
ATOM 2365 C C . SER A 1 292 ? 21.692 -5.556 -5.101 1.00 87.19 292 SER A C 1
ATOM 2367 O O . SER A 1 292 ? 21.442 -6.335 -4.188 1.00 87.19 292 SER A O 1
ATOM 2369 N N . ILE A 1 293 ? 20.798 -4.664 -5.536 1.00 87.31 293 ILE A N 1
ATOM 2370 C CA . ILE A 1 293 ? 19.441 -4.552 -4.989 1.00 87.31 293 ILE A CA 1
ATOM 2371 C C . ILE A 1 293 ? 18.646 -5.849 -5.174 1.00 87.31 293 ILE A C 1
ATOM 2373 O O . ILE A 1 293 ? 17.976 -6.294 -4.240 1.00 87.31 293 ILE A O 1
ATOM 2377 N N . ALA A 1 294 ? 18.684 -6.449 -6.364 1.00 84.25 294 ALA A N 1
ATOM 2378 C CA . ALA A 1 294 ? 17.949 -7.678 -6.658 1.00 84.25 294 ALA A CA 1
ATOM 2379 C C . ALA A 1 294 ? 18.425 -8.841 -5.767 1.00 84.25 294 ALA A C 1
ATOM 2381 O O . ALA A 1 294 ? 17.616 -9.593 -5.220 1.00 84.25 294 ALA A O 1
ATOM 2382 N N . LEU A 1 295 ? 19.736 -8.936 -5.540 1.00 82.69 295 LEU A N 1
ATOM 2383 C CA . LEU A 1 295 ? 20.320 -9.908 -4.621 1.00 82.69 295 LEU A CA 1
ATOM 2384 C C . LEU A 1 295 ? 19.933 -9.608 -3.171 1.00 82.69 295 LEU A C 1
ATOM 2386 O O . LEU A 1 295 ? 19.445 -10.501 -2.489 1.00 82.69 295 LEU A O 1
ATOM 2390 N N . SER A 1 296 ? 20.067 -8.363 -2.699 1.00 80.31 296 SER A N 1
ATOM 2391 C CA . SER A 1 296 ? 19.706 -7.995 -1.322 1.00 80.31 296 SER A CA 1
ATOM 2392 C C . SER A 1 296 ? 18.219 -8.197 -1.024 1.00 80.31 296 SER A C 1
ATOM 2394 O O . SER A 1 296 ? 17.872 -8.689 0.048 1.00 80.31 296 SER A O 1
ATOM 2396 N N . SER A 1 297 ? 17.340 -7.872 -1.975 1.00 74.81 297 SER A N 1
ATOM 2397 C CA . SER A 1 297 ? 15.889 -8.045 -1.815 1.00 74.81 297 SER A CA 1
ATOM 2398 C C . SER A 1 297 ? 15.459 -9.512 -1.741 1.00 74.81 297 SER A C 1
ATOM 2400 O O . SER A 1 297 ? 14.462 -9.814 -1.093 1.00 74.81 297 SER A O 1
ATOM 2402 N N . SER A 1 298 ? 16.240 -10.431 -2.319 1.00 68.75 298 SER A N 1
ATOM 2403 C CA . SER A 1 298 ? 16.004 -11.878 -2.215 1.00 68.75 298 SER A CA 1
ATOM 2404 C C . SER A 1 298 ? 16.250 -12.429 -0.802 1.00 68.75 298 SER A C 1
ATOM 2406 O O . SER A 1 298 ? 15.746 -13.499 -0.468 1.00 68.75 298 SER A O 1
ATOM 2408 N N . PHE A 1 299 ? 17.002 -11.706 0.038 1.00 55.38 299 PHE A N 1
ATOM 2409 C CA . PHE A 1 299 ? 17.299 -12.097 1.421 1.00 55.38 299 PHE A CA 1
ATOM 2410 C C . PHE A 1 299 ? 16.404 -11.407 2.454 1.00 55.38 299 PHE A C 1
ATOM 2412 O O . PHE A 1 299 ? 16.281 -11.886 3.582 1.00 55.38 299 PHE A O 1
ATOM 2419 N N . THR A 1 300 ? 15.766 -10.292 2.100 1.00 48.03 300 THR A N 1
ATOM 2420 C CA . THR A 1 300 ? 14.846 -9.598 3.003 1.00 48.03 300 THR A CA 1
ATOM 2421 C C . THR A 1 300 ? 13.453 -10.209 2.920 1.00 48.03 300 THR A C 1
ATOM 2423 O O . THR A 1 300 ? 12.838 -10.205 1.854 1.00 48.03 300 THR A O 1
ATOM 2426 N N . SER A 1 301 ? 12.938 -10.700 4.055 1.00 43.56 301 SER A N 1
ATOM 2427 C CA . SER A 1 301 ? 11.517 -11.045 4.210 1.00 43.56 301 SER A CA 1
ATOM 2428 C C . SER A 1 301 ? 10.661 -9.904 3.645 1.00 43.56 301 SER A C 1
ATOM 2430 O O . SER A 1 301 ? 10.989 -8.748 3.917 1.00 43.56 301 SER A O 1
ATOM 2432 N N . PRO A 1 302 ? 9.599 -10.186 2.866 1.00 49.94 302 PRO A N 1
ATOM 2433 C CA . PRO A 1 302 ? 8.797 -9.147 2.238 1.00 49.94 302 PRO A CA 1
ATOM 2434 C C . PRO A 1 302 ? 8.282 -8.183 3.304 1.00 49.94 302 PRO A C 1
ATOM 2436 O O . PRO A 1 302 ? 7.438 -8.537 4.128 1.00 49.94 302 PRO A O 1
ATOM 2439 N N . ASP A 1 303 ? 8.819 -6.965 3.301 1.00 48.25 303 ASP A N 1
ATOM 2440 C CA . ASP A 1 303 ? 8.359 -5.917 4.193 1.00 48.25 303 ASP A CA 1
ATOM 2441 C C . ASP A 1 303 ? 6.875 -5.668 3.913 1.00 48.25 303 ASP A C 1
ATOM 2443 O O . ASP A 1 303 ? 6.463 -5.320 2.804 1.00 48.25 303 ASP A O 1
ATOM 2447 N N . SER A 1 304 ? 6.070 -5.852 4.952 1.00 47.84 304 SER A N 1
ATOM 2448 C CA . SER A 1 304 ? 4.621 -5.599 5.026 1.00 47.84 304 SER A CA 1
ATOM 2449 C C . SER A 1 304 ? 4.135 -4.292 4.360 1.00 47.84 304 SER A C 1
ATOM 2451 O O . SER A 1 304 ? 3.006 -4.242 3.874 1.00 47.84 304 SER A O 1
ATOM 2453 N N . GLY A 1 305 ? 4.993 -3.272 4.224 1.00 47.19 305 GLY A N 1
ATOM 2454 C CA . GLY A 1 305 ? 4.693 -2.016 3.522 1.00 47.19 305 GLY A CA 1
ATOM 2455 C C . GLY A 1 305 ? 4.746 -2.067 1.984 1.00 47.19 305 GLY A C 1
ATOM 2456 O O . GLY A 1 305 ? 4.357 -1.102 1.327 1.00 47.19 305 GLY A O 1
ATOM 2457 N N . ALA A 1 306 ? 5.219 -3.157 1.368 1.00 49.94 306 ALA A N 1
ATOM 2458 C CA . ALA A 1 306 ? 5.272 -3.289 -0.094 1.00 49.94 306 ALA A CA 1
ATOM 2459 C C . ALA A 1 306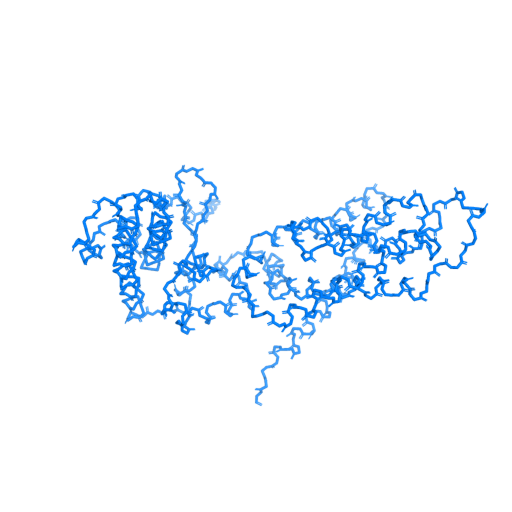 ? 3.882 -3.476 -0.733 1.00 49.94 306 ALA A C 1
ATOM 2461 O O . ALA A 1 306 ? 3.680 -3.105 -1.891 1.00 49.94 306 ALA A O 1
ATOM 2462 N N . TRP A 1 307 ? 2.920 -4.004 0.026 1.00 49.59 307 TRP A N 1
ATOM 2463 C CA . TRP A 1 307 ? 1.584 -4.348 -0.463 1.00 49.59 307 TRP A CA 1
ATOM 2464 C C . TRP A 1 307 ? 0.702 -3.125 -0.742 1.00 49.59 307 TRP A C 1
ATOM 2466 O O . TRP A 1 307 ? -0.068 -3.137 -1.702 1.00 49.59 307 TRP A O 1
ATOM 2476 N N . ASP A 1 308 ? 0.876 -2.031 0.009 1.00 49.25 308 ASP A N 1
ATOM 2477 C CA . ASP A 1 308 ? 0.105 -0.795 -0.195 1.00 49.25 308 ASP A CA 1
ATOM 2478 C C . ASP A 1 308 ? 0.482 -0.048 -1.490 1.00 49.25 308 ASP A C 1
ATOM 2480 O O . ASP A 1 308 ? -0.270 0.791 -1.989 1.00 49.25 308 ASP A O 1
ATOM 2484 N N . ARG A 1 309 ? 1.614 -0.394 -2.127 1.00 52.22 309 ARG A N 1
ATOM 2485 C CA . ARG A 1 309 ? 1.986 0.210 -3.420 1.00 52.22 309 ARG A CA 1
ATOM 2486 C C . ARG A 1 309 ? 0.885 0.018 -4.464 1.00 52.22 309 ARG A C 1
ATOM 2488 O O . ARG A 1 309 ? 0.600 0.949 -5.214 1.00 52.22 309 ARG A O 1
ATOM 2495 N N . TYR A 1 310 ? 0.225 -1.139 -4.474 1.00 51.06 310 TYR A N 1
ATOM 2496 C CA . TYR A 1 310 ? -0.739 -1.506 -5.514 1.00 51.06 310 TYR A CA 1
ATOM 2497 C C . TYR A 1 310 ? -2.159 -0.968 -5.294 1.00 51.06 310 TYR A C 1
ATOM 2499 O O . TYR A 1 310 ? -2.982 -1.085 -6.199 1.00 51.06 310 TYR A O 1
ATOM 2507 N N . SER A 1 311 ? -2.468 -0.376 -4.132 1.00 49.16 311 SER A N 1
ATOM 2508 C CA . SER A 1 311 ? -3.861 -0.115 -3.738 1.00 49.16 311 SER A CA 1
ATOM 2509 C C . SER A 1 311 ? -4.441 1.190 -4.312 1.00 49.16 311 SER A C 1
ATOM 2511 O O . SER A 1 311 ? -5.594 1.202 -4.740 1.00 49.16 311 SER A O 1
ATOM 2513 N N . VAL A 1 312 ? -3.652 2.271 -4.391 1.00 51.72 312 VAL A N 1
ATOM 2514 C CA . VAL A 1 312 ? -4.125 3.580 -4.899 1.00 51.72 312 VAL A CA 1
ATOM 2515 C C . VAL A 1 312 ? -3.110 4.239 -5.832 1.00 51.72 312 VAL A C 1
ATOM 2517 O O . VAL A 1 312 ? -3.447 4.604 -6.959 1.00 51.72 312 VAL A O 1
ATOM 2520 N N . VAL A 1 313 ? -1.847 4.345 -5.411 1.00 45.50 313 VAL A N 1
ATOM 2521 C CA . VAL A 1 313 ? -0.828 5.094 -6.165 1.00 45.50 313 VAL A CA 1
ATOM 2522 C C . VAL A 1 313 ? -0.445 4.372 -7.454 1.00 45.50 313 VAL A C 1
ATOM 2524 O O . VAL A 1 313 ? -0.449 4.997 -8.505 1.00 45.50 313 VAL A O 1
ATOM 2527 N N . VAL A 1 314 ? -0.193 3.057 -7.431 1.00 46.31 314 VAL A N 1
ATOM 2528 C CA . VAL A 1 314 ? 0.129 2.316 -8.667 1.00 46.31 314 VAL A CA 1
ATOM 2529 C C . VAL A 1 314 ? -1.076 2.212 -9.598 1.00 46.31 314 VAL A C 1
ATOM 2531 O O . VAL A 1 314 ? -0.883 2.249 -10.803 1.00 46.31 314 VAL A O 1
ATOM 2534 N N . GLY A 1 315 ? -2.314 2.173 -9.095 1.00 51.34 315 GLY A N 1
ATOM 2535 C CA . GLY A 1 315 ? -3.503 2.252 -9.950 1.00 51.34 315 GLY A CA 1
ATOM 2536 C C . GLY A 1 315 ? -3.584 3.584 -10.705 1.00 51.34 315 GLY A C 1
ATOM 2537 O O . GLY A 1 315 ? -3.822 3.599 -11.912 1.00 51.34 315 GLY A O 1
ATOM 2538 N N . ILE A 1 316 ? -3.325 4.704 -10.021 1.00 48.84 316 ILE A N 1
ATOM 2539 C CA . ILE A 1 316 ? -3.279 6.041 -10.635 1.00 48.84 316 ILE A CA 1
ATOM 2540 C C . ILE A 1 316 ? -2.085 6.161 -11.586 1.00 48.84 316 ILE A C 1
ATOM 2542 O O . ILE A 1 316 ? -2.262 6.613 -12.713 1.00 48.84 316 ILE A O 1
ATOM 2546 N N . THR A 1 317 ? -0.899 5.697 -11.194 1.00 45.91 317 THR A N 1
ATOM 2547 C CA . THR A 1 317 ? 0.308 5.742 -12.029 1.00 45.91 317 THR A CA 1
ATOM 2548 C C . THR A 1 317 ? 0.208 4.808 -13.231 1.00 45.91 317 THR A C 1
ATOM 2550 O O . THR A 1 317 ? 0.640 5.185 -14.308 1.00 45.91 317 THR A O 1
ATOM 2553 N N . ALA A 1 318 ? -0.400 3.627 -13.107 1.00 50.03 318 ALA A N 1
ATOM 2554 C CA . ALA A 1 318 ? -0.646 2.719 -14.226 1.00 50.03 318 ALA A CA 1
ATOM 2555 C C . ALA A 1 318 ? -1.697 3.292 -15.181 1.00 50.03 318 ALA A C 1
ATOM 2557 O O . ALA A 1 318 ? -1.522 3.215 -16.394 1.00 50.03 318 ALA A O 1
ATOM 2558 N N . ARG A 1 319 ? -2.751 3.936 -14.658 1.00 52.97 319 ARG A N 1
ATOM 2559 C CA . ARG A 1 319 ? -3.723 4.678 -15.476 1.00 52.97 319 ARG A CA 1
ATOM 2560 C C . ARG A 1 319 ? -3.073 5.870 -16.172 1.00 52.97 319 ARG A C 1
ATOM 2562 O O . ARG A 1 319 ? -3.325 6.062 -17.353 1.00 52.97 319 ARG A O 1
ATOM 2569 N N . ALA A 1 320 ? -2.213 6.624 -15.488 1.00 49.47 320 ALA A N 1
ATOM 2570 C CA . ALA A 1 320 ? -1.471 7.748 -16.054 1.00 49.47 320 ALA A CA 1
ATOM 2571 C C . ALA A 1 320 ? -0.439 7.286 -17.088 1.00 49.47 320 ALA A C 1
ATOM 2573 O O . ALA A 1 320 ? -0.366 7.871 -18.159 1.00 49.47 320 ALA A O 1
ATOM 2574 N N . ALA A 1 321 ? 0.296 6.205 -16.820 1.00 49.25 321 ALA A N 1
ATOM 2575 C CA . ALA A 1 321 ? 1.238 5.597 -17.750 1.00 49.25 321 ALA A CA 1
ATOM 2576 C C . ALA A 1 321 ? 0.511 5.048 -18.976 1.00 49.25 321 ALA A C 1
ATOM 2578 O O . ALA A 1 321 ? 0.926 5.336 -20.084 1.00 49.25 321 ALA A O 1
ATOM 2579 N N . PHE A 1 322 ? -0.616 4.351 -18.820 1.00 56.19 322 PHE A N 1
ATOM 2580 C CA . PHE A 1 322 ? -1.466 3.956 -19.945 1.00 56.19 322 PHE A CA 1
ATOM 2581 C C . PHE A 1 322 ? -1.953 5.182 -20.727 1.00 56.19 322 PHE A C 1
ATOM 2583 O O . PHE A 1 322 ? -1.913 5.201 -21.957 1.00 56.19 322 PHE A O 1
ATOM 2590 N N . PHE A 1 323 ? -2.374 6.238 -20.026 1.00 58.47 323 PHE A N 1
ATOM 2591 C CA . PHE A 1 323 ? -2.830 7.457 -20.678 1.00 58.47 323 PHE A CA 1
ATOM 2592 C C . PHE A 1 323 ? -1.694 8.131 -21.470 1.00 58.47 323 PHE A C 1
ATOM 2594 O O . PHE A 1 323 ? -1.886 8.537 -22.612 1.00 58.47 323 PHE A O 1
ATOM 2601 N N . LEU A 1 324 ? -0.493 8.183 -20.898 1.00 54.44 324 LEU A N 1
ATOM 2602 C CA . LEU A 1 324 ? 0.713 8.748 -21.503 1.00 54.44 324 LEU A CA 1
ATOM 2603 C C . LEU A 1 324 ? 1.269 7.887 -22.640 1.00 54.44 324 LEU A C 1
ATOM 2605 O O . LEU A 1 324 ? 1.738 8.433 -23.627 1.00 54.44 324 LEU A O 1
ATOM 2609 N N . LEU A 1 325 ? 1.216 6.562 -22.519 1.00 52.06 325 LEU A N 1
ATOM 2610 C CA . LEU A 1 325 ? 1.814 5.614 -23.463 1.00 52.06 325 LEU A CA 1
ATOM 2611 C C . LEU A 1 325 ? 0.903 5.276 -24.632 1.00 52.06 325 LEU A C 1
ATOM 2613 O O . LEU A 1 325 ? 1.385 4.986 -25.720 1.00 52.06 325 LEU A O 1
ATOM 2617 N N . ILE A 1 326 ? -0.408 5.261 -24.403 1.00 59.28 326 ILE A N 1
ATOM 2618 C CA . ILE A 1 326 ? -1.373 4.804 -25.401 1.00 59.28 326 ILE A CA 1
ATOM 2619 C C . ILE A 1 326 ? -2.233 5.974 -25.852 1.00 59.28 326 ILE A C 1
ATOM 2621 O O . ILE A 1 326 ? -2.249 6.266 -27.045 1.00 59.28 326 ILE A O 1
ATOM 2625 N N . ARG A 1 327 ? -2.888 6.691 -24.926 1.00 63.12 327 ARG A N 1
ATOM 2626 C CA . ARG A 1 327 ? -3.853 7.770 -25.240 1.00 63.12 327 ARG A CA 1
ATOM 2627 C C . ARG A 1 327 ? -3.213 9.029 -25.821 1.00 63.12 327 ARG A C 1
ATOM 2629 O O . ARG A 1 327 ? -3.778 9.610 -26.741 1.00 63.12 327 ARG A O 1
ATOM 2636 N N . ILE A 1 328 ? -2.071 9.471 -25.298 1.00 61.97 328 ILE A N 1
ATOM 2637 C CA . ILE A 1 328 ? -1.398 10.676 -25.802 1.00 61.97 328 ILE A CA 1
ATOM 2638 C C . ILE A 1 328 ? -0.812 10.425 -27.197 1.00 61.97 328 ILE A C 1
ATOM 2640 O O . ILE A 1 328 ? -1.134 11.203 -28.092 1.00 61.97 328 ILE A O 1
ATOM 2644 N N . PRO A 1 329 ? -0.083 9.323 -27.455 1.00 61.72 329 PRO A N 1
ATOM 2645 C CA . PRO A 1 329 ? 0.332 8.972 -28.806 1.00 61.72 329 PRO A CA 1
ATOM 2646 C C . PRO A 1 329 ? -0.853 8.803 -29.758 1.00 61.72 329 PRO A C 1
ATOM 2648 O O . PRO A 1 329 ? -0.836 9.407 -30.824 1.00 61.72 329 PRO A O 1
ATOM 2651 N N . THR A 1 330 ? -1.937 8.106 -29.373 1.00 61.47 330 THR A N 1
ATOM 2652 C CA . THR A 1 330 ? -3.151 8.037 -30.224 1.00 61.47 330 THR A CA 1
ATOM 2653 C C . THR A 1 330 ? -3.737 9.411 -30.521 1.00 61.47 330 THR A C 1
ATOM 2655 O O . THR A 1 330 ? -4.122 9.674 -31.659 1.00 61.47 330 THR A O 1
ATOM 2658 N N . PHE A 1 331 ? -3.812 10.298 -29.529 1.00 67.62 331 PHE A N 1
ATOM 2659 C CA . PHE A 1 331 ? -4.340 11.647 -29.716 1.00 67.62 331 PHE A CA 1
ATOM 2660 C C . PHE A 1 331 ? -3.456 12.491 -30.645 1.00 67.62 331 PHE A C 1
ATOM 2662 O O . PHE A 1 331 ? -3.973 13.149 -31.551 1.00 67.62 331 PHE A O 1
ATOM 2669 N N . VAL A 1 332 ? -2.135 12.437 -30.459 1.00 66.31 332 VAL A N 1
ATOM 2670 C CA . VAL A 1 332 ? -1.150 13.133 -31.299 1.00 66.31 332 VAL A CA 1
ATOM 2671 C C . VAL A 1 332 ? -1.197 12.597 -32.730 1.00 66.31 332 VAL A C 1
ATOM 2673 O O . VAL A 1 332 ? -1.347 13.380 -33.665 1.00 66.31 332 VAL A O 1
ATOM 2676 N N . PHE A 1 333 ? -1.185 11.277 -32.923 1.00 66.94 333 PHE A N 1
ATOM 2677 C CA . PHE A 1 333 ? -1.268 10.663 -34.251 1.00 66.94 333 PHE A CA 1
ATOM 2678 C C . PHE A 1 333 ? -2.588 10.974 -34.966 1.00 66.94 333 PHE A C 1
ATOM 2680 O O . PHE A 1 333 ? -2.582 11.258 -36.164 1.00 66.94 333 PHE A O 1
ATOM 2687 N N . LYS A 1 334 ? -3.710 11.037 -34.233 1.00 70.94 334 LYS A N 1
ATOM 2688 C CA . LYS A 1 334 ? -5.004 11.475 -34.779 1.00 70.94 334 LYS A CA 1
ATOM 2689 C C . LYS A 1 334 ? -4.970 12.931 -35.249 1.00 70.94 334 LYS A C 1
ATOM 2691 O O . LYS A 1 334 ? -5.569 13.257 -36.270 1.00 70.94 334 LYS A O 1
ATOM 2696 N N . LYS A 1 335 ? -4.279 13.813 -34.522 1.00 73.69 335 LYS A N 1
ATOM 2697 C CA . LYS A 1 335 ? -4.102 15.220 -34.917 1.00 73.69 335 LYS A CA 1
ATOM 2698 C C . LYS A 1 335 ? -3.166 15.392 -36.113 1.00 73.69 335 LYS A C 1
ATOM 2700 O O . LYS A 1 335 ? -3.359 16.332 -36.874 1.00 73.69 335 LYS A O 1
ATOM 2705 N N . LEU A 1 336 ? -2.221 14.475 -36.302 1.00 77.31 336 LEU A N 1
ATOM 2706 C CA . LEU A 1 336 ? -1.296 14.454 -37.439 1.00 77.31 336 LEU A CA 1
ATOM 2707 C C . LEU A 1 336 ? -1.886 13.821 -38.713 1.00 77.31 336 LEU A C 1
ATOM 2709 O O . LEU A 1 336 ? -1.188 13.720 -39.715 1.00 77.31 336 LEU A O 1
ATOM 2713 N N . GLY A 1 337 ? -3.154 13.391 -38.702 1.00 82.81 337 GLY A N 1
ATOM 2714 C CA . GLY A 1 337 ? -3.810 12.813 -39.881 1.00 82.81 337 GLY A CA 1
ATOM 2715 C C . GLY A 1 337 ? -3.289 11.428 -40.277 1.00 82.81 337 GLY A C 1
ATOM 2716 O O . GLY A 1 337 ? -3.563 10.964 -41.382 1.00 82.81 337 GLY A O 1
ATOM 2717 N N . ILE A 1 338 ? -2.552 10.753 -39.389 1.00 74.81 338 ILE A N 1
ATOM 2718 C CA . ILE A 1 338 ? -2.087 9.383 -39.617 1.00 74.81 338 ILE A CA 1
ATOM 2719 C C . ILE A 1 338 ? -3.304 8.450 -39.576 1.00 74.81 338 ILE A C 1
ATOM 2721 O O . ILE A 1 338 ? -4.161 8.564 -38.695 1.00 74.81 338 ILE A O 1
ATOM 2725 N N . ALA A 1 339 ? -3.407 7.566 -40.572 1.00 72.62 339 ALA A N 1
ATOM 2726 C CA . ALA A 1 339 ? -4.607 6.784 -40.854 1.00 72.62 339 ALA A CA 1
ATOM 2727 C C . ALA A 1 339 ? -5.127 6.020 -39.621 1.00 72.62 339 ALA A C 1
ATOM 2729 O O . ALA A 1 339 ? -4.395 5.280 -38.963 1.00 72.62 339 ALA A O 1
ATOM 2730 N N . HIS A 1 340 ? -6.428 6.165 -39.349 1.00 66.44 340 HIS A N 1
ATOM 2731 C CA . HIS A 1 340 ? -7.124 5.556 -38.206 1.00 66.44 340 HIS A CA 1
ATOM 2732 C C . HIS A 1 340 ? -6.974 4.024 -38.160 1.00 66.44 340 HIS A C 1
ATOM 2734 O O . HIS A 1 340 ? -6.947 3.427 -37.086 1.00 66.44 340 HIS A O 1
ATOM 2740 N N . THR A 1 341 ? -6.821 3.394 -39.326 1.00 71.25 341 THR A N 1
ATOM 2741 C CA . THR A 1 341 ? -6.589 1.955 -39.487 1.00 71.25 341 THR A CA 1
ATOM 2742 C C . THR A 1 341 ? -5.263 1.504 -38.885 1.00 71.25 341 THR A C 1
ATOM 2744 O O . THR A 1 341 ? -5.247 0.508 -38.169 1.00 71.25 341 THR A O 1
ATOM 2747 N N . PHE A 1 342 ? -4.178 2.265 -39.071 1.00 69.94 342 PHE A N 1
ATOM 2748 C CA . PHE A 1 342 ? -2.887 1.944 -38.454 1.00 69.94 342 PHE A CA 1
ATOM 2749 C C . PHE A 1 342 ? -2.963 2.026 -36.928 1.00 69.94 342 PHE A C 1
ATOM 2751 O O . PHE A 1 342 ? -2.367 1.209 -36.239 1.00 69.94 342 PHE A O 1
ATOM 2758 N N . MET A 1 343 ? -3.734 2.972 -36.386 1.00 58.94 343 MET A N 1
ATOM 2759 C CA . MET A 1 343 ? -3.883 3.125 -34.938 1.00 58.94 343 MET A CA 1
ATOM 2760 C C . MET A 1 343 ? -4.754 2.043 -34.309 1.00 58.94 343 MET A C 1
ATOM 2762 O O . MET A 1 343 ? -4.423 1.576 -33.226 1.00 58.94 343 MET A O 1
ATOM 2766 N N . GLU A 1 344 ? -5.818 1.597 -34.978 1.00 68.94 344 GLU A N 1
ATOM 2767 C CA . GLU A 1 344 ? -6.571 0.425 -34.524 1.00 68.94 344 GLU A CA 1
ATOM 2768 C C . GLU A 1 344 ? -5.735 -0.848 -34.602 1.00 68.94 344 GLU A C 1
ATOM 2770 O O . GLU A 1 344 ? -5.816 -1.689 -33.711 1.00 68.94 344 GLU A O 1
ATOM 2775 N N . GLU A 1 345 ? -4.917 -1.002 -35.642 1.00 71.06 345 GLU A N 1
ATOM 2776 C CA . GLU A 1 345 ? -4.000 -2.132 -35.747 1.00 71.06 345 GLU A CA 1
ATOM 2777 C C . GLU A 1 345 ? -2.888 -2.058 -34.708 1.00 71.06 345 GLU A C 1
ATOM 2779 O O . GLU A 1 345 ? -2.606 -3.073 -34.087 1.00 71.06 345 GLU A O 1
ATOM 2784 N N . PHE A 1 346 ? -2.323 -0.880 -34.441 1.00 66.88 346 PHE A N 1
ATOM 2785 C CA . PHE A 1 346 ? -1.315 -0.673 -33.406 1.00 66.88 346 PHE A CA 1
ATOM 2786 C C . PHE A 1 346 ? -1.900 -0.862 -32.008 1.00 66.88 346 PHE A C 1
ATOM 2788 O O . PHE A 1 346 ? -1.290 -1.538 -31.194 1.00 66.88 346 PHE A O 1
ATOM 2795 N N . GLU A 1 347 ? -3.100 -0.356 -31.720 1.00 66.62 347 GLU A N 1
ATOM 2796 C CA . GLU A 1 347 ? -3.785 -0.610 -30.453 1.00 66.62 347 GLU A CA 1
ATOM 2797 C C . GLU A 1 347 ? -4.107 -2.098 -30.310 1.00 66.62 347 GLU A C 1
ATOM 2799 O O . GLU A 1 347 ? -3.802 -2.683 -29.276 1.00 66.62 347 GLU A O 1
ATOM 2804 N N . ARG A 1 348 ? -4.633 -2.760 -31.350 1.00 68.94 348 ARG A N 1
ATOM 2805 C CA . ARG A 1 348 ? -4.856 -4.215 -31.342 1.00 68.94 348 ARG A CA 1
ATOM 2806 C C . ARG A 1 348 ? -3.552 -4.992 -31.215 1.00 68.94 348 ARG A C 1
ATOM 2808 O O . ARG A 1 348 ? -3.563 -6.035 -30.573 1.00 68.94 348 ARG A O 1
ATOM 2815 N N . LEU A 1 349 ? -2.455 -4.528 -31.807 1.00 63.78 349 LEU A N 1
ATOM 2816 C CA . LEU A 1 349 ? -1.134 -5.151 -31.752 1.00 63.78 349 LEU A CA 1
ATOM 2817 C C . LEU A 1 349 ? -0.531 -4.980 -30.360 1.00 63.78 349 LEU A C 1
ATOM 2819 O O . LEU A 1 349 ? -0.162 -5.971 -29.748 1.00 63.78 349 LEU A O 1
ATOM 2823 N N . VAL A 1 350 ? -0.505 -3.763 -29.819 1.00 58.97 350 VAL A N 1
ATOM 2824 C CA . VAL A 1 350 ? -0.081 -3.469 -28.447 1.00 58.97 350 VAL A CA 1
ATOM 2825 C C . VAL A 1 350 ? -0.944 -4.256 -27.476 1.00 58.97 350 VAL A C 1
ATOM 2827 O O . VAL A 1 350 ? -0.396 -4.908 -26.601 1.00 58.97 350 VAL A O 1
ATOM 2830 N N . TRP A 1 351 ? -2.263 -4.314 -27.656 1.00 60.00 351 TRP A N 1
ATOM 2831 C CA . TRP A 1 351 ? -3.153 -5.139 -26.836 1.00 60.00 351 TRP A CA 1
ATOM 2832 C C . TRP A 1 351 ? -2.827 -6.629 -26.999 1.00 60.00 351 TRP A C 1
ATOM 2834 O O . TRP A 1 351 ? -2.704 -7.351 -26.018 1.00 60.00 351 TRP A O 1
ATOM 2844 N N . ARG A 1 352 ? -2.608 -7.122 -28.220 1.00 60.19 352 ARG A N 1
ATOM 2845 C CA . ARG A 1 352 ? -2.227 -8.520 -28.470 1.00 60.19 352 ARG A CA 1
ATOM 2846 C C . ARG A 1 352 ? -0.844 -8.870 -27.942 1.00 60.19 352 ARG A C 1
ATOM 2848 O O . ARG A 1 352 ? -0.676 -10.018 -27.580 1.00 60.19 352 ARG A O 1
ATOM 2855 N N . ILE A 1 353 ? 0.107 -7.942 -27.877 1.00 52.00 353 ILE A N 1
ATOM 2856 C CA . ILE A 1 353 ? 1.481 -8.178 -27.407 1.00 52.00 353 ILE A CA 1
ATOM 2857 C C . ILE A 1 353 ? 1.591 -7.973 -25.892 1.00 52.00 353 ILE A C 1
ATOM 2859 O O . ILE A 1 353 ? 2.275 -8.735 -25.218 1.00 52.00 353 ILE A O 1
ATOM 2863 N N . THR A 1 354 ? 0.903 -6.980 -25.330 1.00 49.84 354 THR A N 1
ATOM 2864 C CA . THR A 1 354 ? 0.944 -6.686 -23.888 1.00 49.84 354 THR A CA 1
ATOM 2865 C C . THR A 1 354 ? -0.091 -7.490 -23.114 1.00 49.84 354 THR A C 1
ATOM 2867 O O . THR A 1 354 ? 0.224 -8.061 -22.078 1.00 49.84 354 THR A O 1
ATOM 2870 N N . VAL A 1 355 ? -1.320 -7.593 -23.620 1.00 50.19 355 VAL A N 1
ATOM 2871 C CA . VAL A 1 355 ? -2.425 -8.268 -22.932 1.00 50.19 355 VAL A CA 1
ATOM 2872 C C . VAL A 1 355 ? -2.591 -9.706 -23.413 1.00 50.19 355 VAL A C 1
ATOM 2874 O O . VAL A 1 355 ? -2.932 -10.566 -22.613 1.00 50.19 355 VAL A O 1
ATOM 2877 N N . GLY A 1 356 ? -2.311 -10.015 -24.683 1.00 53.09 356 GLY A N 1
ATOM 2878 C CA . GLY A 1 356 ? -2.431 -11.376 -25.228 1.00 53.09 356 GLY A CA 1
ATOM 2879 C C . GLY A 1 356 ? -1.554 -12.410 -24.500 1.00 53.09 356 GLY A C 1
ATOM 2880 O O . GLY A 1 356 ? -2.112 -13.347 -23.928 1.00 53.09 356 GLY A O 1
ATOM 2881 N N . PRO A 1 357 ? -0.218 -12.244 -24.448 1.00 54.03 357 PRO A N 1
ATOM 2882 C CA . PRO A 1 357 ? 0.686 -13.065 -23.651 1.00 54.03 357 PRO A CA 1
ATOM 2883 C C . PRO A 1 357 ? 0.349 -13.074 -22.166 1.00 54.03 357 PRO A C 1
ATOM 2885 O O . PRO A 1 357 ? 0.370 -14.138 -21.562 1.00 54.03 357 PRO A O 1
ATOM 2888 N N . VAL A 1 358 ? -0.028 -11.936 -21.575 1.00 49.09 358 VAL A N 1
ATOM 2889 C CA . VAL A 1 358 ? -0.407 -11.880 -20.154 1.00 49.09 358 VAL A CA 1
ATOM 2890 C C . VAL A 1 358 ? -1.675 -12.693 -19.893 1.00 49.09 358 VAL A C 1
ATOM 2892 O O . VAL A 1 358 ? -1.700 -13.485 -18.960 1.00 49.09 358 VAL A O 1
ATOM 2895 N N . VAL A 1 359 ? -2.704 -12.589 -20.736 1.00 50.47 359 VAL A N 1
ATOM 2896 C CA . VAL A 1 359 ? -3.932 -13.394 -20.637 1.00 50.47 359 VAL A CA 1
ATOM 2897 C C . VAL A 1 359 ? -3.652 -14.869 -20.925 1.00 50.47 359 VAL A C 1
ATOM 2899 O O . VAL A 1 359 ? -4.232 -15.725 -20.265 1.00 50.47 359 VAL A O 1
ATOM 2902 N N . ALA A 1 360 ? -2.758 -15.188 -21.864 1.00 52.81 360 ALA A N 1
ATOM 2903 C CA . ALA A 1 360 ? -2.344 -16.560 -22.149 1.00 52.81 360 ALA A CA 1
ATOM 2904 C C . ALA A 1 360 ? -1.587 -17.179 -20.962 1.00 52.81 360 ALA A C 1
ATOM 2906 O O . ALA A 1 360 ? -1.941 -18.266 -20.518 1.00 52.81 360 ALA A O 1
ATOM 2907 N N . ILE A 1 361 ? -0.623 -16.460 -20.382 1.00 56.69 361 ILE A N 1
ATOM 2908 C CA . ILE A 1 361 ? 0.125 -16.870 -19.186 1.00 56.69 361 ILE A CA 1
ATOM 2909 C C . ILE A 1 361 ? -0.813 -16.978 -17.980 1.00 56.69 361 ILE A C 1
ATOM 2911 O O . ILE A 1 361 ? -0.765 -17.964 -17.251 1.00 56.69 361 ILE A O 1
ATOM 2915 N N . VAL A 1 362 ? -1.720 -16.017 -17.781 1.00 52.62 362 VAL A N 1
ATOM 2916 C CA . VAL A 1 362 ? -2.727 -16.075 -16.711 1.00 52.62 362 VAL A CA 1
ATOM 2917 C C . VAL A 1 362 ? -3.652 -17.271 -16.901 1.00 52.62 362 VAL A C 1
ATOM 2919 O O . VAL A 1 362 ? -3.936 -17.940 -15.915 1.00 52.62 362 VAL A O 1
ATOM 2922 N N . LYS A 1 363 ? -4.080 -17.590 -18.130 1.00 55.16 363 LYS A N 1
ATOM 2923 C CA . LYS A 1 363 ? -4.864 -18.800 -18.415 1.00 55.16 363 LYS A CA 1
ATOM 2924 C C . LYS A 1 363 ? -4.077 -20.071 -18.118 1.00 55.16 363 LYS A C 1
ATOM 2926 O O . LYS A 1 363 ? -4.637 -20.948 -17.482 1.00 55.16 363 LYS A O 1
ATOM 2931 N N . ILE A 1 364 ? -2.805 -20.149 -18.508 1.00 61.66 364 ILE A N 1
ATOM 2932 C CA . ILE A 1 364 ? -1.934 -21.300 -18.222 1.00 61.66 364 ILE A CA 1
ATOM 2933 C C . ILE A 1 364 ? -1.748 -21.483 -16.706 1.00 61.66 364 ILE A C 1
ATOM 2935 O O . ILE A 1 364 ? -1.868 -22.593 -16.207 1.00 61.66 364 ILE A O 1
ATOM 2939 N N . ILE A 1 365 ? -1.538 -20.395 -15.958 1.00 50.91 365 ILE A N 1
ATOM 2940 C CA . ILE A 1 365 ? -1.387 -20.416 -14.490 1.00 50.91 365 ILE A CA 1
ATOM 2941 C C . ILE A 1 365 ? -2.728 -20.664 -13.773 1.00 50.91 365 ILE A C 1
ATOM 2943 O O . ILE A 1 365 ? -2.748 -21.132 -12.638 1.00 50.91 365 ILE A O 1
ATOM 2947 N N . ALA A 1 366 ? -3.857 -20.321 -14.398 1.00 43.53 366 ALA A N 1
ATOM 2948 C CA . ALA A 1 366 ? -5.192 -20.498 -13.832 1.00 43.53 366 ALA A CA 1
ATOM 2949 C C . ALA A 1 366 ? -5.806 -21.879 -14.110 1.00 43.53 366 ALA A C 1
ATOM 2951 O O . ALA A 1 366 ? -6.899 -22.130 -13.604 1.00 43.53 366 ALA A O 1
ATOM 2952 N N . ILE A 1 367 ? -5.140 -22.761 -14.867 1.00 60.25 367 ILE A N 1
ATOM 2953 C CA . ILE A 1 367 ? -5.533 -24.172 -14.959 1.00 60.25 367 ILE A CA 1
ATOM 2954 C C . ILE A 1 367 ? -5.261 -24.795 -13.582 1.00 60.25 367 ILE A C 1
ATOM 2956 O O . ILE A 1 367 ? -4.100 -24.856 -13.171 1.00 60.25 367 ILE A O 1
ATOM 2960 N N . PRO A 1 368 ? -6.291 -25.211 -12.826 1.00 42.72 368 PRO A N 1
ATOM 2961 C CA . PRO A 1 368 ? -6.058 -25.947 -11.598 1.00 42.72 368 PRO A CA 1
ATOM 2962 C C . PRO A 1 368 ? -5.372 -27.263 -11.971 1.00 42.72 368 PRO A C 1
ATOM 2964 O O . PRO A 1 368 ? -5.878 -28.000 -12.816 1.00 42.72 368 PRO A O 1
ATOM 2967 N N . PHE A 1 369 ? -4.216 -27.545 -11.368 1.00 45.66 369 PHE A N 1
ATOM 2968 C CA . PHE A 1 369 ? -3.675 -28.900 -11.362 1.00 45.66 369 PHE A CA 1
ATOM 2969 C C . PHE A 1 369 ? -4.688 -29.772 -10.614 1.00 45.66 369 PHE A C 1
ATOM 2971 O O . PHE A 1 369 ? -4.826 -29.651 -9.397 1.00 45.66 369 PHE A O 1
ATOM 2978 N N . SER A 1 370 ? -5.469 -30.533 -11.380 1.00 39.59 370 SER A N 1
ATOM 2979 C CA . SER A 1 370 ? -6.379 -31.572 -10.899 1.00 39.59 370 SER A CA 1
ATOM 2980 C C . SER A 1 370 ? -5.607 -32.776 -10.391 1.00 39.59 370 SER A C 1
ATOM 2982 O O . SER A 1 370 ? -4.680 -33.181 -11.134 1.00 39.59 370 SER A O 1
#

Sequence (370 aa):
MEEPSEETALLASNISSPTISSAVVQIATLELDAFDELHSSDIIRPPELINHRTLQVAYSLVVLLSFRAKSRKDGMQSFNNPWDRWKAEKDAKTIVNSIDSSIQRVWTSFLDGYCKPQDIDNVLWTPFRVEDGGEKYLRVVDFLTHPSQASSEFLAHRLVYFSFLNYWKNGFSKDFSRSRNYLRDRYDALCTPKVLHAIELIVQILFLILLVSYTLHPPNRAVIYAETLEYIGWGEAILVFLSLALSLRKPSFFNTPFYLSFLAFLFFLPSVPSPENLSFVIVVGSISFFVSIALSSSFTSPDSGAWDRYSVVVGITARAAFFLLIRIPTFVFKKLGIAHTFMEEFERLVWRITVGPVVAIVKIIAIPFS

Radius of gyration: 26.85 Å; chains: 1; bounding box: 84×49×77 Å

pLDDT: mean 81.03, std 17.36, range [36.56, 97.38]